Protein AF-Q4DVV5-F1 (afdb_monomer_lite)

Secondary structure (DSSP, 8-state):
--TT---TT---TTTGGGS----------------------SHHHHHHHHHHHHHHHHHHHHHHHHHHHHHHHHHHHHHHHHHHHHHHHHHHHHHHHHHHHHHHHHHHHHHHHHHHHHHHHHHHHHHHHHHHHHHHHHHHHHHHHHHHHHHHHS------------------S----S--------------------------------SSTTTTHHHHHHHHGGG--------------------------THHHHHHHHHHHHHHHHHHHHHHHHHHHHHHHHHHHHHSSPP-SHHHHHHHHHHHHHHHHHHHHHHHHHHHHHHHHHHT-

Foldseek 3Di:
DPPPPPDPPPDDVVVVPPPDPDPDDPDPPDDDDDDDDDPPPPVVVVVVVVVVVVVVVVVVVVVVVVVVVVVVVVVVVVVVVVVVVVVVVVVVVVVVVVVVVVVVVVVVVVVVVVVVVVVVVVVVVVVVVVVVVVVVVVVVVVVVVVVVVVVVPPDPPDDDDDDDDDDDDPPDDDDDDDDDDDDDDDDDDDDDDDDDDDDDDDDDDDPDDPDDPPPPVVVVVVVVVPPPDDDDDDDDDDDDDDDDDDDDDDDDDPVPVVVVVLVVVLVVLVVQLVVLVVQLVVLVVVLVVLVVDPDDDPVSVVVNVVSVVVNVVSVVSNVVSVVVNVVSVVVVD

Radius of gyration: 47.22 Å; chains: 1; bounding box: 126×66×144 Å

Structure (mmCIF, N/CA/C/O backbone):
data_AF-Q4DVV5-F1
#
_entry.id   AF-Q4DVV5-F1
#
loop_
_atom_site.group_PDB
_atom_site.id
_atom_site.type_symbol
_atom_site.label_atom_id
_atom_site.label_alt_id
_atom_site.label_comp_id
_atom_site.label_asym_id
_atom_site.label_entity_id
_atom_site.label_seq_id
_atom_site.pdbx_PDB_ins_code
_atom_site.Cartn_x
_atom_site.Cartn_y
_atom_site.Cartn_z
_atom_site.occupancy
_atom_site.B_iso_or_equiv
_atom_site.auth_seq_id
_atom_site.auth_comp_id
_atom_site.auth_asym_id
_atom_site.auth_atom_id
_atom_site.pdbx_PDB_model_num
ATOM 1 N N . MET A 1 1 ? -9.151 23.708 3.606 1.00 52.59 1 MET A N 1
ATOM 2 C CA . MET A 1 1 ? -9.244 22.261 3.928 1.00 52.59 1 MET A CA 1
ATOM 3 C C . MET A 1 1 ? -9.881 22.021 5.309 1.00 52.59 1 MET A C 1
ATOM 5 O O . MET A 1 1 ? -9.709 20.950 5.869 1.00 52.59 1 MET A O 1
ATOM 9 N N . GLU A 1 2 ? -10.677 22.965 5.835 1.00 57.44 2 GLU A N 1
ATOM 10 C CA . GLU A 1 2 ? -11.227 22.924 7.209 1.00 57.44 2 GLU A CA 1
ATOM 11 C C . GLU A 1 2 ? -12.762 22.819 7.279 1.00 57.44 2 GLU A C 1
ATOM 13 O O . GLU A 1 2 ? -13.329 22.773 8.363 1.00 57.44 2 GLU A O 1
ATOM 18 N N . GLU A 1 3 ? -13.462 22.708 6.148 1.00 59.41 3 GLU A N 1
ATOM 19 C CA . GLU A 1 3 ? -14.937 22.738 6.113 1.00 59.41 3 GLU A CA 1
ATOM 20 C C . GLU A 1 3 ? -15.614 21.368 6.336 1.00 59.41 3 GLU A C 1
ATOM 22 O O . GLU A 1 3 ? -16.834 21.260 6.273 1.00 59.41 3 GLU A O 1
ATOM 27 N N . PHE A 1 4 ? -14.855 20.303 6.620 1.00 58.41 4 PHE A N 1
ATOM 28 C CA . PHE A 1 4 ? -15.391 18.932 6.708 1.00 58.41 4 PHE A CA 1
ATOM 29 C C . PHE A 1 4 ? -15.759 18.447 8.121 1.00 58.41 4 PHE A C 1
ATOM 31 O O . PHE A 1 4 ? -16.284 17.344 8.263 1.00 58.41 4 PHE A O 1
ATOM 38 N N . TYR A 1 5 ? -15.555 19.253 9.167 1.00 62.16 5 TYR A N 1
ATOM 39 C CA . TYR A 1 5 ? -15.978 18.912 10.531 1.00 62.16 5 TYR A CA 1
ATOM 40 C C . TYR A 1 5 ? -17.296 19.604 10.894 1.00 62.16 5 TYR A C 1
ATOM 42 O O . TYR A 1 5 ? -17.350 20.502 11.733 1.00 62.16 5 TYR A O 1
ATOM 50 N N . ASN A 1 6 ? -18.386 19.151 10.269 1.00 64.06 6 ASN A N 1
ATOM 51 C CA . ASN A 1 6 ? -19.730 19.439 10.759 1.00 64.06 6 ASN A CA 1
ATOM 52 C C . ASN A 1 6 ? -19.954 18.669 12.066 1.00 64.06 6 ASN A C 1
ATOM 54 O O . ASN A 1 6 ? -20.156 17.457 12.083 1.00 64.06 6 ASN A O 1
ATOM 58 N N . ASN A 1 7 ? -19.845 19.413 13.163 1.00 63.16 7 ASN A N 1
ATOM 59 C CA . ASN A 1 7 ? -20.080 18.978 14.529 1.00 63.16 7 ASN A CA 1
ATOM 60 C C . ASN A 1 7 ? -21.515 18.419 14.675 1.00 63.16 7 ASN A C 1
ATOM 62 O O . ASN A 1 7 ? -22.463 19.189 14.499 1.00 63.16 7 ASN A O 1
ATOM 66 N N . PRO A 1 8 ? -21.705 17.131 15.023 1.00 61.59 8 PRO A N 1
ATOM 67 C CA . PRO A 1 8 ? -23.034 16.539 15.200 1.00 61.59 8 PRO A CA 1
ATOM 68 C C . PRO A 1 8 ? -23.769 17.063 16.447 1.00 61.59 8 PRO A C 1
ATOM 70 O O . PRO A 1 8 ? -24.921 16.713 16.664 1.00 61.59 8 PRO A O 1
ATOM 73 N N . PHE A 1 9 ? -23.128 17.919 17.251 1.00 60.53 9 PHE A N 1
ATOM 74 C CA . PHE A 1 9 ? -23.687 18.527 18.461 1.00 60.53 9 PHE A CA 1
ATOM 75 C C . PHE A 1 9 ? -24.112 19.990 18.277 1.00 60.53 9 PHE A C 1
ATOM 77 O O . PHE A 1 9 ? -24.126 20.753 19.243 1.00 60.53 9 PHE A O 1
ATOM 84 N N . ARG A 1 10 ? -24.434 20.438 17.054 1.00 60.03 10 ARG A N 1
ATOM 85 C CA . ARG A 1 10 ? -25.152 21.713 16.921 1.00 60.03 10 ARG A CA 1
ATOM 86 C C . ARG A 1 10 ? -26.537 21.534 17.543 1.00 60.03 10 ARG A C 1
ATOM 88 O O . ARG A 1 10 ? -27.384 20.898 16.933 1.00 60.03 10 ARG A O 1
ATOM 95 N N . HIS A 1 11 ? -26.700 22.072 18.756 1.00 58.09 11 HIS A N 1
ATOM 96 C CA . HIS A 1 11 ? -27.964 22.226 19.473 1.00 58.09 11 HIS A CA 1
ATOM 97 C C . HIS A 1 11 ? -29.050 22.701 18.510 1.00 58.09 11 HIS A C 1
ATOM 99 O O . HIS A 1 11 ? -29.080 23.872 18.130 1.00 58.09 11 HIS A O 1
ATOM 105 N N . ASP A 1 12 ? -29.901 21.771 18.093 1.00 59.94 12 ASP A N 1
ATOM 106 C CA . ASP A 1 12 ? -31.156 22.083 17.443 1.00 59.94 12 ASP A CA 1
ATOM 107 C C . ASP A 1 12 ? -32.197 22.248 18.559 1.00 59.94 12 ASP A C 1
ATOM 109 O O . ASP A 1 12 ? -32.585 21.249 19.175 1.00 59.94 12 ASP A O 1
ATOM 113 N N . PRO A 1 13 ? -32.632 23.484 18.871 1.00 66.12 13 PRO A N 1
ATOM 114 C CA . PRO A 1 13 ? -33.628 23.717 19.912 1.00 66.12 13 PRO A CA 1
ATOM 115 C C . PRO A 1 13 ? -34.974 23.042 19.604 1.00 66.12 13 PRO A C 1
ATOM 117 O O . PRO A 1 13 ? -35.803 22.940 20.498 1.00 66.12 13 PRO A O 1
ATOM 120 N N . ALA A 1 14 ? -35.196 22.541 18.381 1.00 62.19 14 ALA A N 1
ATOM 121 C CA . ALA A 1 14 ? -36.396 21.786 18.030 1.00 62.19 14 ALA A CA 1
ATOM 122 C C . ALA A 1 14 ? -36.362 20.306 18.465 1.00 62.19 14 ALA A C 1
ATOM 124 O O . ALA A 1 14 ? -37.403 19.650 18.449 1.00 62.19 14 ALA A O 1
ATOM 125 N N . VAL A 1 15 ? -35.199 19.762 18.847 1.00 60.03 15 VAL A N 1
ATOM 126 C CA . VAL A 1 15 ? -35.050 18.341 19.231 1.00 60.03 15 VAL A CA 1
ATOM 127 C C . VAL A 1 15 ? -34.975 18.158 20.755 1.00 60.03 15 VAL A C 1
ATOM 129 O O . VAL A 1 15 ? -35.342 17.097 21.261 1.00 60.03 15 VAL A O 1
ATOM 132 N N . ASP A 1 16 ? -34.600 19.203 21.501 1.00 56.75 16 ASP A N 1
ATOM 133 C CA . ASP A 1 16 ? -34.534 19.179 22.973 1.00 56.75 16 ASP A CA 1
ATOM 134 C C . ASP A 1 16 ? -35.923 19.195 23.663 1.00 56.75 16 ASP A C 1
ATOM 136 O O . ASP A 1 16 ? -36.026 18.858 24.843 1.00 56.75 16 ASP A O 1
ATOM 140 N N . ASP A 1 17 ? -37.012 19.467 22.933 1.00 58.50 17 ASP A N 1
ATOM 141 C CA . ASP A 1 17 ? -38.385 19.498 23.475 1.00 58.50 17 ASP A CA 1
ATOM 142 C C . ASP A 1 17 ? -39.106 18.129 23.496 1.00 58.50 17 ASP A C 1
ATOM 144 O O . ASP A 1 17 ? -40.246 18.024 23.953 1.00 58.50 17 ASP A O 1
ATOM 148 N N . VAL A 1 18 ? -38.469 17.040 23.045 1.00 58.09 18 VAL A N 1
ATOM 149 C CA . VAL A 1 18 ? -39.152 15.736 22.862 1.00 58.09 18 VAL A CA 1
ATOM 150 C C . VAL A 1 18 ? -39.041 14.792 24.078 1.00 58.09 18 VAL A C 1
ATOM 152 O O . VAL A 1 18 ? -39.714 13.763 24.121 1.00 58.09 18 VAL A O 1
ATOM 155 N N . CYS A 1 19 ? -38.271 15.130 25.122 1.00 54.84 19 CYS A N 1
ATOM 156 C CA . CYS A 1 19 ? -37.918 14.162 26.181 1.00 54.84 19 CYS A CA 1
ATOM 157 C C . CYS A 1 19 ? -38.391 14.465 27.618 1.00 54.84 19 CYS A C 1
ATOM 159 O O . CYS A 1 19 ? -38.038 13.711 28.524 1.00 54.84 19 CYS A O 1
ATOM 161 N N . TYR A 1 20 ? -39.233 15.477 27.859 1.00 55.69 20 TYR A N 1
ATOM 162 C CA . TYR A 1 20 ? -39.776 15.740 29.205 1.00 55.69 20 TYR A CA 1
ATOM 163 C C . TYR A 1 20 ? -41.291 15.968 29.200 1.00 55.69 20 TYR A C 1
ATOM 165 O O . TYR A 1 20 ? -41.791 17.063 29.456 1.00 55.69 20 TYR A O 1
ATOM 173 N N . ALA A 1 21 ? -42.052 14.893 28.980 1.00 52.44 21 ALA A N 1
ATOM 174 C CA . ALA A 1 21 ? -43.452 14.865 29.384 1.00 52.44 21 ALA A CA 1
ATOM 175 C C . ALA A 1 21 ? -43.516 14.961 30.918 1.00 52.44 21 ALA A C 1
ATOM 177 O O . ALA A 1 21 ? -43.250 13.998 31.638 1.00 52.44 21 ALA A O 1
ATOM 178 N N . SER A 1 22 ? -43.827 16.158 31.410 1.00 54.12 22 SER A N 1
ATOM 179 C CA . SER A 1 22 ? -44.071 16.424 32.824 1.00 54.12 22 SER A CA 1
ATOM 180 C C . SER A 1 22 ? -45.182 15.507 33.331 1.00 54.12 22 SER A C 1
ATOM 182 O O . SER A 1 22 ? -46.339 15.635 32.931 1.00 54.12 22 SER A O 1
ATOM 184 N N . VAL A 1 23 ? -44.832 14.578 34.220 1.00 53.72 23 VAL A N 1
ATOM 185 C CA . VAL A 1 23 ? -45.789 13.742 34.947 1.00 53.72 23 VAL A CA 1
ATOM 186 C C . VAL A 1 23 ? -46.569 14.656 35.896 1.00 53.72 23 VAL A C 1
ATOM 188 O O . VAL A 1 23 ? -46.142 14.927 37.017 1.00 53.72 23 VAL A O 1
ATOM 191 N N . GLN A 1 24 ? -47.701 15.186 35.430 1.00 52.66 24 GLN A N 1
ATOM 192 C CA . GLN A 1 24 ? -48.674 15.857 36.287 1.00 52.66 24 GLN A CA 1
ATOM 193 C C . GLN A 1 24 ? -49.327 14.802 37.182 1.00 52.66 24 GLN A C 1
ATOM 195 O O . GLN A 1 24 ? -50.206 14.052 36.760 1.00 52.66 24 GLN A O 1
ATOM 200 N N . PHE A 1 25 ? -48.883 14.734 38.435 1.00 53.88 25 PHE A N 1
ATOM 201 C CA . PHE A 1 25 ? -49.639 14.055 39.477 1.00 53.88 25 PHE A CA 1
ATOM 202 C C . PHE A 1 25 ? -50.949 14.819 39.717 1.00 53.88 25 PHE A C 1
ATOM 204 O O . PHE A 1 25 ? -50.925 16.053 39.760 1.00 53.88 25 PHE A O 1
ATOM 211 N N . PRO A 1 26 ? -52.090 14.131 39.900 1.00 58.19 26 PRO A N 1
ATOM 212 C CA . PRO A 1 26 ? -53.324 14.794 40.283 1.00 58.19 26 PRO A CA 1
ATOM 213 C C . PRO A 1 26 ? -53.141 15.414 41.674 1.00 58.19 26 PRO A C 1
ATOM 215 O O . PRO A 1 26 ? -53.173 14.728 42.695 1.00 58.19 26 PRO A O 1
ATOM 218 N N . SER A 1 27 ? -52.926 16.730 41.701 1.00 47.00 27 SER A N 1
ATOM 219 C CA . SER A 1 27 ? -53.054 17.554 42.898 1.00 47.00 27 SER A CA 1
ATOM 220 C C . SER A 1 27 ? -54.514 17.494 43.337 1.00 47.00 27 SER A C 1
ATOM 222 O O . SER A 1 27 ? -55.388 18.064 42.684 1.00 47.00 27 SER A O 1
ATOM 224 N N . MET A 1 28 ? -54.800 16.753 44.411 1.00 51.91 28 MET A N 1
ATOM 225 C CA . MET A 1 28 ? -56.093 16.834 45.084 1.00 51.91 28 MET A CA 1
ATOM 226 C C . MET A 1 28 ? -56.168 18.179 45.806 1.00 51.91 28 MET A C 1
ATOM 228 O O . MET A 1 28 ? -55.812 18.307 46.976 1.00 51.91 28 MET A O 1
ATOM 232 N N . THR A 1 29 ? -56.627 19.201 45.092 1.00 49.44 29 THR A N 1
ATOM 233 C CA . THR A 1 29 ? -57.105 20.448 45.678 1.00 49.44 29 THR A CA 1
ATOM 234 C C . THR A 1 29 ? -58.369 20.152 46.482 1.00 49.44 29 THR A C 1
ATOM 236 O O . THR A 1 29 ? -59.446 19.904 45.946 1.00 49.44 29 THR A O 1
ATOM 239 N N . ALA A 1 30 ? -58.206 20.143 47.803 1.00 44.69 30 ALA A N 1
ATOM 240 C CA . ALA A 1 30 ? -59.281 20.037 48.772 1.00 44.69 30 ALA A CA 1
ATOM 241 C C . ALA A 1 30 ? -60.190 21.276 48.698 1.00 44.69 30 ALA A C 1
ATOM 243 O O . ALA A 1 30 ? -59.786 22.373 49.080 1.00 44.69 30 ALA A O 1
ATOM 244 N N . SER A 1 31 ? -61.432 21.099 48.244 1.00 50.31 31 SER A N 1
ATOM 245 C CA . SER A 1 31 ? -62.512 22.062 48.467 1.00 50.31 31 SER A CA 1
ATOM 246 C C . SER A 1 31 ? -63.359 21.600 49.656 1.00 50.31 31 SER A C 1
ATOM 248 O O . SER A 1 31 ? -64.188 20.698 49.537 1.00 50.31 31 SER A O 1
ATOM 250 N N . ASN A 1 32 ? -63.130 22.226 50.810 1.00 44.44 32 ASN A N 1
ATOM 251 C CA . ASN A 1 32 ? -63.954 22.109 52.011 1.00 44.44 32 ASN A CA 1
ATOM 252 C C . ASN A 1 32 ? -65.297 22.818 51.800 1.00 44.44 32 ASN A C 1
ATOM 254 O O . ASN A 1 32 ? -65.303 24.036 51.657 1.00 44.44 32 ASN A O 1
ATOM 258 N N . THR A 1 33 ? -66.421 22.102 51.871 1.00 51.75 33 THR A N 1
ATOM 259 C CA . THR A 1 33 ? -67.720 22.680 52.265 1.00 51.75 33 THR A CA 1
ATOM 260 C C . THR A 1 33 ? -68.615 21.617 52.913 1.00 51.75 33 THR A C 1
ATOM 262 O O . THR A 1 33 ? -68.898 20.595 52.303 1.00 51.75 33 THR A O 1
ATOM 265 N N . GLY A 1 34 ? -69.044 21.905 54.149 1.00 47.41 34 GLY A N 1
ATOM 266 C CA . GLY A 1 34 ? -70.290 21.458 54.793 1.00 47.41 34 GLY A CA 1
ATOM 267 C C . GLY A 1 34 ? -70.357 20.017 55.321 1.00 47.41 34 GLY A C 1
ATOM 268 O O . GLY A 1 34 ? -70.310 19.070 54.550 1.00 47.41 34 GLY A O 1
ATOM 269 N N . THR A 1 35 ? -70.346 19.790 56.645 1.00 52.03 35 THR A N 1
ATOM 270 C CA . THR A 1 35 ? -71.553 19.663 57.517 1.00 52.03 35 THR A CA 1
ATOM 271 C C . THR A 1 35 ? -72.570 18.669 56.948 1.00 52.03 35 THR A C 1
ATOM 273 O O . THR A 1 35 ? -73.088 18.903 55.870 1.00 52.03 35 THR A O 1
ATOM 276 N N . GLU A 1 36 ? -72.965 17.555 57.555 1.00 51.56 36 GLU A N 1
ATOM 277 C CA . GLU A 1 36 ? -72.982 17.044 58.926 1.00 51.56 36 GLU A CA 1
ATOM 278 C C . GLU A 1 36 ? -73.379 15.552 58.816 1.00 51.56 36 GLU A C 1
ATOM 280 O O . GLU A 1 36 ? -73.934 15.133 57.806 1.00 51.56 36 GLU A O 1
ATOM 285 N N . SER A 1 37 ? -73.174 14.765 59.878 1.00 49.47 37 SER A N 1
ATOM 286 C CA . SER A 1 37 ? -73.931 13.525 60.138 1.00 49.47 37 SER A CA 1
ATOM 287 C C . SER A 1 37 ? -73.802 12.356 59.137 1.00 49.47 37 SER A C 1
ATOM 289 O O . SER A 1 37 ? -74.603 12.209 58.224 1.00 49.47 37 SER A O 1
ATOM 291 N N . CYS A 1 38 ? -72.907 11.403 59.421 1.00 50.91 38 CYS A N 1
ATOM 292 C CA . CYS A 1 38 ? -73.336 10.016 59.669 1.00 50.91 38 CYS A CA 1
ATOM 293 C C . CYS A 1 38 ? -72.162 9.166 60.165 1.00 50.91 38 CYS A C 1
ATOM 295 O O . CYS A 1 38 ? -71.127 9.023 59.509 1.00 50.91 38 CYS A O 1
ATOM 297 N N . ARG A 1 39 ? -72.324 8.612 61.365 1.00 53.25 39 ARG A N 1
ATOM 298 C CA . ARG A 1 39 ? -71.418 7.632 61.959 1.00 53.25 39 ARG A CA 1
ATOM 299 C C . ARG A 1 39 ? -71.633 6.281 61.276 1.00 53.25 39 ARG A C 1
ATOM 301 O O . ARG A 1 39 ? -72.413 5.476 61.756 1.00 53.25 39 ARG A O 1
ATOM 308 N N . GLU A 1 40 ? -70.937 6.049 60.170 1.00 53.03 40 GLU A N 1
ATOM 309 C CA . GLU A 1 40 ? -70.829 4.726 59.537 1.00 53.03 40 GLU A CA 1
ATOM 310 C C . GLU A 1 40 ? -69.518 4.647 58.730 1.00 53.03 40 GLU A C 1
ATOM 312 O O . GLU A 1 40 ? -69.491 4.449 57.519 1.00 53.03 40 GLU A O 1
ATOM 317 N N . ARG A 1 41 ? -68.388 4.943 59.389 1.00 55.12 41 ARG A N 1
ATOM 318 C CA . ARG A 1 41 ? -67.095 5.201 58.720 1.00 55.12 41 ARG A CA 1
ATOM 319 C C . ARG A 1 41 ? -66.138 3.996 58.697 1.00 55.12 41 ARG A C 1
ATOM 321 O O . ARG A 1 41 ? -65.073 4.073 58.085 1.00 55.12 41 ARG A O 1
ATOM 328 N N . ASP A 1 42 ? -66.544 2.855 59.249 1.00 56.12 42 ASP A N 1
ATOM 329 C CA . ASP A 1 42 ? -65.631 1.715 59.420 1.00 56.12 42 ASP A CA 1
ATOM 330 C C . ASP A 1 42 ? -65.819 0.600 58.375 1.00 56.12 42 ASP A C 1
ATOM 332 O O . ASP A 1 42 ? -64.869 -0.122 58.079 1.00 56.12 42 ASP A O 1
ATOM 336 N N . PHE A 1 43 ? -66.969 0.526 57.690 1.00 53.97 43 PHE A N 1
ATOM 337 C CA . PHE A 1 43 ? -67.176 -0.446 56.600 1.00 53.97 43 PHE A CA 1
ATOM 338 C C . PHE A 1 43 ? -66.644 0.025 55.233 1.00 53.97 43 PHE A C 1
ATOM 340 O O . PHE A 1 43 ? -66.164 -0.787 54.441 1.00 53.97 43 PHE A O 1
ATOM 347 N N . PHE A 1 44 ? -66.622 1.335 54.964 1.00 54.25 44 PHE A N 1
ATOM 348 C CA . PHE A 1 44 ? -66.029 1.881 53.731 1.00 54.25 44 PHE A CA 1
ATOM 349 C C . PHE A 1 44 ? -64.494 1.880 53.742 1.00 54.25 44 PHE A C 1
ATOM 351 O O . PHE A 1 44 ? -63.869 1.868 52.681 1.00 54.25 44 PHE A O 1
ATOM 358 N N . SER A 1 45 ? -63.883 1.837 54.927 1.00 55.88 45 SER A N 1
ATOM 359 C CA . SER A 1 45 ? -62.425 1.844 55.092 1.00 55.88 45 SER A CA 1
ATOM 360 C C . SER A 1 45 ? -61.773 0.518 54.672 1.00 55.88 45 SER A C 1
ATOM 362 O O . SER A 1 45 ? -60.667 0.514 54.136 1.00 55.88 45 SER A O 1
ATOM 364 N N . ILE A 1 46 ? -62.476 -0.612 54.823 1.00 60.00 46 ILE A N 1
ATOM 365 C CA . ILE A 1 46 ? -61.987 -1.924 54.359 1.00 60.00 46 ILE A CA 1
ATOM 366 C C . ILE A 1 46 ? -62.095 -2.027 52.826 1.00 60.00 46 ILE A C 1
ATOM 368 O O . ILE A 1 46 ? -61.186 -2.531 52.166 1.00 60.00 46 ILE A O 1
ATOM 372 N N . SER A 1 47 ? -63.169 -1.481 52.242 1.00 73.50 47 SER A N 1
ATOM 373 C CA . SER A 1 47 ? -63.366 -1.452 50.785 1.00 73.50 47 SER A CA 1
ATOM 374 C C . SER A 1 47 ? -62.359 -0.532 50.077 1.00 73.50 47 SER A C 1
ATOM 376 O O . SER A 1 47 ? -61.821 -0.880 49.022 1.00 73.50 47 SER A O 1
ATOM 378 N N . SER A 1 48 ? -62.022 0.616 50.677 1.00 82.31 48 SER A N 1
ATOM 379 C CA . SER A 1 48 ? -61.015 1.526 50.119 1.00 82.31 48 SER A CA 1
ATOM 380 C C . SER A 1 48 ? -59.606 0.927 50.158 1.00 82.31 48 SER A C 1
ATOM 382 O O . SER A 1 48 ? -58.899 1.001 49.151 1.00 82.31 48 SER A O 1
ATOM 384 N N . ALA A 1 49 ? -59.220 0.263 51.254 1.00 86.69 49 ALA A N 1
ATOM 385 C CA . ALA A 1 49 ? -57.933 -0.425 51.364 1.00 86.69 49 ALA A CA 1
ATOM 386 C C . ALA A 1 49 ? -57.766 -1.510 50.284 1.00 86.69 49 ALA A C 1
ATOM 388 O O . ALA A 1 49 ? -56.740 -1.544 49.601 1.00 86.69 49 ALA A O 1
ATOM 389 N N . LEU A 1 50 ? -58.797 -2.334 50.054 1.00 89.31 50 LEU A N 1
ATOM 390 C CA . LEU A 1 50 ? -58.784 -3.356 49.002 1.00 89.31 50 LEU A CA 1
ATOM 391 C C . LEU A 1 50 ? -58.691 -2.739 47.593 1.00 89.31 50 LEU A C 1
ATOM 393 O O . LEU A 1 50 ? -57.969 -3.252 46.732 1.00 89.31 50 LEU A O 1
ATOM 397 N N . ARG A 1 51 ? -59.369 -1.605 47.352 1.00 88.88 51 ARG A N 1
ATOM 398 C CA . ARG A 1 51 ? -59.273 -0.872 46.079 1.00 88.88 51 ARG A CA 1
ATOM 399 C C . ARG A 1 51 ? -57.855 -0.359 45.833 1.00 88.88 51 ARG A C 1
ATOM 401 O O . ARG A 1 51 ? -57.326 -0.559 44.742 1.00 88.88 51 ARG A O 1
ATOM 408 N N . PHE A 1 52 ? -57.230 0.265 46.833 1.00 92.25 52 PHE A N 1
ATOM 409 C CA . PHE A 1 52 ? -55.853 0.757 46.720 1.00 92.25 52 PHE A CA 1
ATOM 410 C C . PHE A 1 52 ? -54.845 -0.381 46.536 1.00 92.25 52 PHE A C 1
ATOM 412 O O . PHE A 1 52 ? -53.941 -0.260 45.714 1.00 92.25 52 PHE A O 1
ATOM 419 N N . GLN A 1 53 ? -55.027 -1.513 47.223 1.00 94.12 53 GLN A N 1
ATOM 420 C CA . GLN A 1 53 ? -54.204 -2.707 47.021 1.00 94.12 53 GLN A CA 1
ATOM 421 C C . GLN A 1 53 ? -54.325 -3.243 45.587 1.00 94.12 53 GLN A C 1
ATOM 423 O O . GLN A 1 53 ? -53.316 -3.573 44.962 1.00 94.12 53 GLN A O 1
ATOM 428 N N . THR A 1 54 ? -55.545 -3.286 45.042 1.00 94.00 54 THR A N 1
ATOM 429 C CA . THR A 1 54 ? -55.794 -3.716 43.658 1.00 94.00 54 THR A CA 1
ATOM 430 C C . THR A 1 54 ? -55.119 -2.769 42.664 1.00 94.00 54 THR A C 1
ATOM 432 O O . THR A 1 54 ? -54.357 -3.232 41.817 1.00 94.00 54 THR A O 1
ATOM 435 N N . GLN A 1 55 ? -55.300 -1.453 42.826 1.00 95.44 55 GLN A N 1
ATOM 436 C CA . GLN A 1 55 ? -54.660 -0.428 41.988 1.00 95.44 55 GLN A CA 1
ATOM 437 C C . GLN A 1 55 ? -53.128 -0.493 42.050 1.00 95.44 55 GLN A C 1
ATOM 439 O O . GLN A 1 55 ? -52.469 -0.412 41.017 1.00 95.44 55 GLN A O 1
ATOM 444 N N . LEU A 1 56 ? -52.547 -0.700 43.236 1.00 97.00 56 LEU A N 1
ATOM 445 C CA . LEU A 1 56 ? -51.103 -0.878 43.389 1.00 97.00 56 LEU A CA 1
ATOM 446 C C . LEU A 1 56 ? -50.620 -2.150 42.681 1.00 97.00 56 LEU A C 1
ATOM 448 O O . LEU A 1 56 ? -49.614 -2.113 41.979 1.00 97.00 56 LEU A O 1
ATOM 452 N N . SER A 1 57 ? -51.342 -3.266 42.821 1.00 97.06 57 SER A N 1
ATOM 453 C CA . SER A 1 57 ? -50.987 -4.525 42.152 1.00 97.06 57 SER A CA 1
ATOM 454 C C . SER A 1 57 ? -51.054 -4.415 40.624 1.00 97.06 57 SER A C 1
ATOM 456 O O . SER A 1 57 ? -50.197 -4.955 39.924 1.00 97.06 57 SER A O 1
ATOM 458 N N . GLU A 1 58 ? -52.035 -3.677 40.102 1.00 97.00 58 GLU A N 1
ATOM 459 C CA . GLU A 1 58 ? -52.178 -3.398 38.676 1.00 97.00 58 GLU A CA 1
ATOM 460 C C . GLU A 1 58 ? -51.067 -2.470 38.178 1.00 97.00 58 GLU A C 1
ATOM 462 O O . GLU A 1 58 ? -50.441 -2.773 37.165 1.00 97.00 58 GLU A O 1
ATOM 467 N N . ALA A 1 59 ? -50.739 -1.413 38.928 1.00 97.38 59 ALA A N 1
ATOM 468 C CA . ALA A 1 59 ? -49.625 -0.521 38.617 1.00 97.38 59 ALA A CA 1
ATOM 469 C C . ALA A 1 59 ? -48.275 -1.258 38.623 1.00 97.38 59 ALA A C 1
ATOM 471 O O . ALA A 1 59 ? -47.451 -1.041 37.735 1.00 97.38 59 ALA A O 1
ATOM 472 N N . LEU A 1 60 ? -48.052 -2.170 39.576 1.00 97.94 60 LEU A N 1
ATOM 473 C CA . LEU A 1 60 ? -46.855 -3.016 39.614 1.00 97.94 60 LEU A CA 1
ATOM 474 C C . LEU A 1 60 ? -46.795 -3.965 38.410 1.00 97.94 60 LEU A C 1
ATOM 476 O O . LEU A 1 60 ? -45.733 -4.111 37.805 1.00 97.94 60 LEU A O 1
ATOM 480 N N . ARG A 1 61 ? -47.929 -4.561 38.016 1.00 97.81 61 ARG A N 1
ATOM 481 C CA . ARG A 1 61 ? -48.017 -5.408 36.816 1.00 97.81 61 ARG A CA 1
ATOM 482 C C . ARG A 1 61 ? -47.727 -4.606 35.545 1.00 97.81 61 ARG A C 1
ATOM 484 O O . ARG A 1 61 ? -46.913 -5.046 34.741 1.00 97.81 61 ARG A O 1
ATOM 491 N N . ALA A 1 62 ? -48.320 -3.420 35.404 1.00 97.94 62 ALA A N 1
ATOM 492 C CA . ALA A 1 62 ? -48.091 -2.516 34.278 1.00 97.94 62 ALA A CA 1
ATOM 493 C C . ALA A 1 62 ? -46.629 -2.035 34.209 1.00 97.94 62 ALA A C 1
ATOM 495 O O . ALA A 1 62 ? -46.031 -1.991 33.133 1.00 97.94 62 ALA A O 1
ATOM 496 N N . ASN A 1 63 ? -46.013 -1.728 35.357 1.00 98.00 63 ASN A N 1
ATOM 497 C CA . ASN A 1 63 ? -44.599 -1.359 35.424 1.00 98.00 63 ASN A CA 1
ATOM 498 C C . ASN A 1 63 ? -43.702 -2.533 35.014 1.00 98.00 63 ASN A C 1
ATOM 500 O O . ASN A 1 63 ? -42.764 -2.344 34.245 1.00 98.00 63 ASN A O 1
ATOM 504 N N . SER A 1 64 ? -44.022 -3.751 35.463 1.00 98.12 64 SER A N 1
ATOM 505 C CA . SER A 1 64 ? -43.308 -4.961 35.053 1.00 98.12 64 SER A CA 1
ATOM 506 C C . SER A 1 64 ? -43.400 -5.187 33.544 1.00 98.12 64 SER A C 1
ATOM 508 O O . SER A 1 64 ? -42.376 -5.433 32.916 1.00 98.12 64 SER A O 1
ATOM 510 N N . THR A 1 65 ? -44.590 -5.062 32.944 1.00 98.19 65 THR A N 1
ATOM 511 C CA . THR A 1 65 ? -44.749 -5.206 31.488 1.00 98.19 65 THR A CA 1
ATOM 512 C C . THR A 1 65 ? -43.983 -4.127 30.729 1.00 98.19 65 THR A C 1
ATOM 514 O O . THR A 1 65 ? -43.312 -4.435 29.749 1.00 98.19 65 THR A O 1
ATOM 517 N N . LEU A 1 66 ? -44.014 -2.879 31.210 1.00 98.19 66 LEU A N 1
ATOM 518 C CA . LEU A 1 66 ? -43.292 -1.768 30.595 1.00 98.19 66 LEU A CA 1
ATOM 519 C C . LEU A 1 66 ? -41.771 -1.985 30.652 1.00 98.19 66 LEU A C 1
ATOM 521 O O . LEU A 1 66 ? -41.085 -1.798 29.646 1.00 98.19 66 LEU A O 1
ATOM 525 N N . ARG A 1 67 ? -41.242 -2.447 31.793 1.00 97.94 67 ARG A N 1
ATOM 526 C CA . ARG A 1 67 ? -39.824 -2.824 31.926 1.00 97.94 67 ARG A CA 1
ATOM 527 C C . ARG A 1 67 ? -39.439 -3.891 30.912 1.00 97.94 67 ARG A C 1
ATOM 529 O O . ARG A 1 67 ? -38.495 -3.673 30.164 1.00 97.94 67 ARG A O 1
ATOM 536 N N . SER A 1 68 ? -40.217 -4.969 30.806 1.00 98.06 68 SER A N 1
ATOM 537 C CA . SER A 1 68 ? -39.956 -6.024 29.822 1.00 98.06 68 SER A CA 1
ATOM 538 C C . SER A 1 68 ? -39.991 -5.509 28.376 1.00 98.06 68 SER A C 1
ATOM 540 O O . SER A 1 68 ? -39.165 -5.921 27.566 1.00 98.06 68 SER A O 1
ATOM 542 N N . THR A 1 69 ? -40.888 -4.571 28.036 1.00 98.38 69 THR A N 1
ATOM 543 C CA . THR A 1 69 ? -40.904 -3.966 26.688 1.00 98.38 69 THR A CA 1
ATOM 544 C C . THR A 1 69 ? -39.671 -3.107 26.405 1.00 98.38 69 THR A C 1
ATOM 546 O O . THR A 1 69 ? -39.108 -3.199 25.314 1.00 98.38 69 THR A O 1
ATOM 549 N N . TYR A 1 70 ? -39.206 -2.314 27.376 1.00 98.50 70 TYR A N 1
ATOM 550 C CA . TYR A 1 70 ? -37.983 -1.523 27.220 1.00 98.50 70 TYR A CA 1
ATOM 551 C C . TYR A 1 70 ? -36.735 -2.400 27.173 1.00 98.50 70 TYR A C 1
ATOM 553 O O . TYR A 1 70 ? -35.850 -2.137 26.366 1.00 98.50 70 TYR A O 1
ATOM 561 N N . GLU A 1 71 ? -36.671 -3.463 27.975 1.00 98.38 71 GLU A N 1
ATOM 562 C CA . GLU A 1 71 ? -35.586 -4.446 27.925 1.00 98.38 71 GLU A CA 1
ATOM 563 C C . GLU A 1 71 ? -35.496 -5.103 26.540 1.00 98.38 71 GLU A C 1
ATOM 565 O O . GLU A 1 71 ? -34.415 -5.141 25.953 1.00 98.38 71 GLU A O 1
ATOM 570 N N . ALA A 1 72 ? -36.627 -5.525 25.963 1.00 98.19 72 ALA A N 1
ATOM 571 C CA . ALA A 1 72 ? -36.670 -6.072 24.605 1.00 98.19 72 ALA A CA 1
ATOM 572 C C . ALA A 1 72 ? -36.253 -5.045 23.533 1.00 98.19 72 ALA A C 1
ATOM 574 O O . ALA A 1 72 ? -35.549 -5.386 22.577 1.00 98.19 72 ALA A O 1
ATOM 575 N N . HIS A 1 73 ? -36.651 -3.777 23.688 1.00 98.44 73 HIS A N 1
ATOM 576 C CA . HIS A 1 73 ? -36.245 -2.706 22.778 1.00 98.44 73 HIS A CA 1
ATOM 577 C C . HIS A 1 73 ? -34.739 -2.419 22.857 1.00 98.44 73 HIS A C 1
ATOM 579 O O . HIS A 1 73 ? -34.084 -2.333 21.819 1.00 98.44 73 HIS A O 1
ATOM 585 N N . ILE A 1 74 ? -34.177 -2.340 24.068 1.00 98.06 74 ILE A N 1
ATOM 586 C CA . ILE A 1 74 ? -32.736 -2.163 24.299 1.00 98.06 74 ILE A CA 1
ATOM 587 C C . ILE A 1 74 ? -31.954 -3.315 23.663 1.00 98.06 74 ILE A C 1
ATOM 589 O O . ILE A 1 74 ? -30.947 -3.076 23.000 1.00 98.06 74 ILE A O 1
ATOM 593 N N . GLU A 1 75 ? -32.418 -4.555 23.818 1.00 98.19 75 GLU A N 1
ATOM 594 C CA . GLU A 1 75 ? -31.754 -5.716 23.222 1.00 98.19 75 GLU A CA 1
ATOM 595 C C . GLU A 1 75 ? -31.818 -5.694 21.686 1.00 98.19 75 GLU A C 1
ATOM 597 O O . GLU A 1 75 ? -30.826 -5.961 21.011 1.00 98.19 75 GLU A O 1
ATOM 602 N N . THR A 1 76 ? -32.948 -5.268 21.115 1.00 98.12 76 THR A N 1
ATOM 603 C CA . THR A 1 76 ? -33.077 -5.057 19.662 1.00 98.12 76 THR A CA 1
ATOM 604 C C . THR A 1 76 ? -32.097 -3.992 19.160 1.00 98.12 76 THR A C 1
ATOM 606 O O . THR A 1 76 ? -31.429 -4.195 18.147 1.00 98.12 76 THR A O 1
ATOM 609 N N . GLN A 1 77 ? -31.957 -2.876 19.883 1.00 98.31 77 GLN A N 1
ATOM 610 C CA . GLN A 1 77 ? -31.004 -1.816 19.541 1.00 98.31 77 GLN A CA 1
ATOM 611 C C . GLN A 1 77 ? -29.548 -2.282 19.651 1.00 98.31 77 GLN A C 1
ATOM 613 O O . GLN A 1 77 ? -28.730 -1.914 18.811 1.00 98.31 77 GLN A O 1
ATOM 618 N N . ARG A 1 78 ? -29.211 -3.111 20.647 1.00 98.25 78 ARG A N 1
ATOM 619 C CA . ARG A 1 78 ? -27.872 -3.712 20.773 1.00 98.25 78 ARG A CA 1
ATOM 620 C C . ARG A 1 78 ? -27.535 -4.586 19.569 1.00 98.25 78 ARG A C 1
ATOM 622 O O . ARG A 1 78 ? -26.484 -4.389 18.966 1.00 98.25 78 ARG A O 1
ATOM 629 N N . ASN A 1 79 ? -28.457 -5.462 19.171 1.00 98.19 79 ASN A N 1
ATOM 630 C CA . ASN A 1 79 ? -28.290 -6.312 17.991 1.00 98.19 79 ASN A CA 1
ATOM 631 C C . ASN A 1 79 ? -28.109 -5.489 16.703 1.00 98.19 79 ASN A C 1
ATOM 633 O O . ASN A 1 79 ? -27.274 -5.824 15.864 1.00 98.19 79 ASN A O 1
ATOM 637 N N . GLU A 1 80 ? -28.849 -4.387 16.553 1.00 98.06 80 GLU A N 1
ATOM 638 C CA . GLU A 1 80 ? -28.707 -3.489 15.401 1.00 98.06 80 GLU A CA 1
ATOM 639 C C . GLU A 1 80 ? -27.362 -2.742 15.402 1.00 98.06 80 GLU A C 1
ATOM 641 O O . GLU A 1 80 ? -26.723 -2.624 14.357 1.00 98.06 80 GLU A O 1
ATOM 646 N N . ILE A 1 81 ? -26.881 -2.289 16.566 1.00 97.81 81 ILE A N 1
ATOM 647 C CA . ILE A 1 81 ? -25.549 -1.676 16.701 1.00 97.81 81 ILE A CA 1
ATOM 648 C C . ILE A 1 81 ? -24.452 -2.668 16.301 1.00 97.81 81 ILE A C 1
ATOM 650 O O . ILE A 1 81 ? -23.519 -2.290 15.589 1.00 97.81 81 ILE A O 1
ATOM 654 N N . ASP A 1 82 ? -24.563 -3.930 16.717 1.00 97.75 82 ASP A N 1
ATOM 655 C CA . ASP A 1 82 ? -23.598 -4.968 16.353 1.00 97.75 82 ASP A CA 1
ATOM 656 C C . ASP A 1 82 ? -23.634 -5.264 14.844 1.00 97.75 82 ASP A C 1
ATOM 658 O O . ASP A 1 82 ? -22.579 -5.314 14.204 1.00 97.75 82 ASP A O 1
ATOM 662 N N . ARG A 1 83 ? -24.830 -5.346 14.238 1.00 98.31 83 ARG A N 1
ATOM 663 C CA . ARG A 1 83 ? -25.005 -5.486 12.780 1.00 98.31 83 ARG A CA 1
ATOM 664 C C . ARG A 1 83 ? -24.352 -4.330 12.016 1.00 98.31 83 ARG A C 1
ATOM 666 O O . ARG A 1 83 ? -23.566 -4.566 11.097 1.00 98.31 83 ARG A O 1
ATOM 673 N N . LEU A 1 84 ? -24.636 -3.088 12.413 1.00 97.50 84 LEU A N 1
ATOM 674 C CA . LEU A 1 84 ? -24.053 -1.887 11.805 1.00 97.50 84 LEU A CA 1
ATOM 675 C C . LEU A 1 84 ? -22.535 -1.819 12.011 1.00 97.50 84 LEU A C 1
ATOM 677 O O . LEU A 1 84 ? -21.817 -1.337 11.136 1.00 97.50 84 LEU A O 1
ATOM 681 N N . SER A 1 85 ? -22.019 -2.323 13.135 1.00 97.12 85 SER A N 1
ATOM 682 C CA . SER A 1 85 ? -20.576 -2.408 13.368 1.00 97.12 85 SER A CA 1
ATOM 683 C C . SER A 1 85 ? -19.892 -3.369 12.395 1.00 97.12 85 SER A C 1
ATOM 685 O O . SER A 1 85 ? -18.781 -3.076 11.952 1.00 97.12 85 SER A O 1
ATOM 687 N N . VAL A 1 86 ? -20.522 -4.499 12.060 1.00 95.81 86 VAL A N 1
ATOM 688 C CA . VAL A 1 86 ? -20.000 -5.441 11.055 1.00 95.81 86 VAL A CA 1
ATOM 689 C C . VAL A 1 86 ? -20.006 -4.798 9.667 1.00 95.81 86 VAL A C 1
ATOM 691 O O . VAL A 1 86 ? -18.978 -4.799 8.993 1.00 95.81 86 VAL A O 1
ATOM 694 N N . GLU A 1 87 ? -21.116 -4.170 9.274 1.00 97.50 87 GLU A N 1
ATOM 695 C CA . GLU A 1 87 ? -21.244 -3.484 7.980 1.00 97.50 87 GLU A CA 1
ATOM 696 C C . GLU A 1 87 ? -20.221 -2.343 7.824 1.00 97.50 87 GLU A C 1
ATOM 698 O O . GLU A 1 87 ? -19.578 -2.206 6.781 1.00 97.50 87 GLU A O 1
ATOM 703 N N . ASN A 1 88 ? -19.998 -1.557 8.882 1.00 97.56 88 ASN A N 1
ATOM 704 C CA . ASN A 1 88 ? -18.988 -0.499 8.892 1.00 97.56 88 ASN A CA 1
ATOM 705 C C . ASN A 1 88 ? -17.568 -1.064 8.702 1.00 97.56 88 ASN A C 1
ATOM 707 O O . ASN A 1 88 ? -16.806 -0.558 7.878 1.00 97.56 88 ASN A O 1
ATOM 711 N 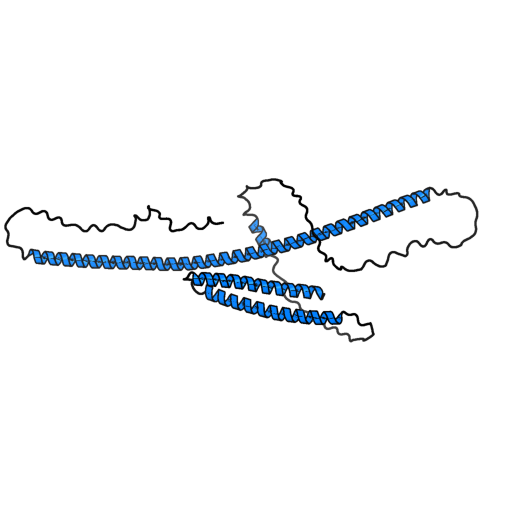N . ASN A 1 89 ? -17.234 -2.169 9.379 1.00 96.00 89 ASN A N 1
ATOM 712 C CA . ASN A 1 89 ? -15.948 -2.843 9.187 1.00 96.00 89 ASN A CA 1
ATOM 713 C C . ASN A 1 89 ? -15.773 -3.339 7.739 1.00 96.00 89 ASN A C 1
ATOM 715 O O . ASN A 1 89 ? -14.699 -3.176 7.157 1.00 96.00 89 ASN A O 1
ATOM 719 N N . GLU A 1 90 ? -16.817 -3.894 7.116 1.00 95.88 90 GLU A N 1
ATOM 720 C CA . GLU A 1 90 ? -16.770 -4.309 5.707 1.00 95.88 90 GLU A CA 1
ATOM 721 C C . GLU A 1 90 ? -16.556 -3.129 4.750 1.00 95.88 90 GLU A C 1
ATOM 723 O O . GLU A 1 90 ? -15.769 -3.225 3.801 1.00 95.88 90 GLU A O 1
ATOM 728 N N . LEU A 1 91 ? -17.243 -2.008 4.985 1.00 95.94 91 LEU A N 1
ATOM 729 C CA . LEU A 1 91 ? -17.069 -0.785 4.202 1.00 95.94 91 LEU A CA 1
ATOM 730 C C . LEU A 1 91 ? -15.659 -0.213 4.362 1.00 95.94 91 LEU A C 1
ATOM 732 O O . LEU A 1 91 ? -15.052 0.184 3.366 1.00 95.94 91 LEU A O 1
ATOM 736 N N . GLN A 1 92 ? -15.105 -0.236 5.574 1.00 95.38 92 GLN A N 1
ATOM 737 C CA . GLN A 1 92 ? -13.734 0.191 5.830 1.00 95.38 92 GLN A CA 1
ATOM 738 C C . GLN A 1 92 ? -12.723 -0.686 5.076 1.00 95.38 92 GLN A C 1
ATOM 740 O O . GLN A 1 92 ? -11.833 -0.158 4.412 1.00 95.38 92 GLN A O 1
ATOM 745 N N . MET A 1 93 ? -12.907 -2.010 5.074 1.00 92.94 93 MET A N 1
ATOM 746 C CA . MET A 1 93 ? -12.065 -2.929 4.297 1.00 92.94 93 MET A CA 1
ATOM 747 C C . MET A 1 93 ? -12.152 -2.666 2.786 1.00 92.94 93 MET A C 1
ATOM 749 O O . MET A 1 93 ? -11.132 -2.675 2.088 1.00 92.94 93 MET A O 1
ATOM 753 N N . LYS A 1 94 ? -13.357 -2.396 2.263 1.00 96.56 94 LYS A N 1
ATOM 754 C CA . LYS A 1 94 ? -13.557 -2.012 0.854 1.00 96.56 94 LYS A CA 1
ATOM 755 C C . LYS A 1 94 ? -12.851 -0.694 0.527 1.00 96.56 94 LYS A C 1
ATOM 757 O O . LYS A 1 94 ? -12.190 -0.618 -0.508 1.00 96.56 94 LYS A O 1
ATOM 762 N N . LEU A 1 95 ? -12.941 0.307 1.404 1.00 94.12 95 LEU A N 1
ATOM 763 C CA . LEU A 1 95 ? -12.254 1.590 1.247 1.00 94.12 95 LEU A CA 1
ATOM 764 C C . LEU A 1 95 ? -10.734 1.395 1.181 1.00 94.12 95 LEU A C 1
ATOM 766 O O . LEU A 1 95 ? -10.113 1.820 0.211 1.00 94.12 95 LEU A O 1
ATOM 770 N N . THR A 1 96 ? -10.143 0.676 2.140 1.00 94.06 96 THR A N 1
ATOM 771 C CA . THR A 1 96 ? -8.697 0.399 2.164 1.00 94.06 96 THR A CA 1
ATOM 772 C C . THR A 1 96 ? -8.231 -0.324 0.897 1.00 94.06 96 THR A C 1
ATOM 774 O O . THR A 1 96 ? -7.184 0.013 0.339 1.00 94.06 96 THR A O 1
ATOM 777 N N . ARG A 1 97 ? -9.024 -1.276 0.384 1.00 95.94 97 ARG A N 1
ATOM 778 C CA . ARG A 1 97 ? -8.738 -1.960 -0.887 1.00 95.94 97 ARG A CA 1
ATOM 779 C C . ARG A 1 97 ? -8.759 -1.001 -2.080 1.00 95.94 97 ARG A C 1
ATOM 781 O O . ARG A 1 97 ? -7.840 -1.047 -2.898 1.00 95.94 97 ARG A O 1
ATOM 788 N N . LEU A 1 98 ? -9.778 -0.149 -2.189 1.00 96.31 98 LEU A N 1
ATOM 789 C CA . LEU A 1 98 ? -9.887 0.834 -3.272 1.00 96.31 98 LEU A CA 1
ATOM 790 C C . LEU A 1 98 ? -8.755 1.866 -3.212 1.00 96.31 98 LEU A C 1
ATOM 792 O O . LEU A 1 98 ? -8.179 2.205 -4.243 1.00 96.31 98 LEU A O 1
ATOM 796 N N . GLU A 1 99 ? -8.370 2.318 -2.018 1.00 96.25 99 GLU A N 1
ATOM 797 C CA . GLU A 1 99 ? -7.219 3.206 -1.852 1.00 96.25 99 GLU A CA 1
ATOM 798 C C . GLU A 1 99 ? -5.904 2.541 -2.278 1.00 96.25 99 GLU A C 1
ATOM 800 O O . GLU A 1 99 ? -5.064 3.181 -2.911 1.00 96.25 99 GLU A O 1
ATOM 805 N N . ALA A 1 100 ? -5.704 1.259 -1.956 1.00 93.00 100 ALA A N 1
ATOM 806 C CA . ALA A 1 100 ? -4.532 0.510 -2.406 1.00 93.00 100 ALA A CA 1
ATOM 807 C C . ALA A 1 100 ? -4.493 0.378 -3.939 1.00 93.00 100 ALA A C 1
ATOM 809 O O . ALA A 1 100 ? -3.442 0.590 -4.547 1.00 93.00 100 ALA A O 1
ATOM 810 N N . GLN A 1 101 ? -5.639 0.105 -4.572 1.00 96.06 101 GLN A N 1
ATOM 811 C CA . GLN A 1 101 ? -5.764 0.076 -6.033 1.00 96.06 101 GLN A CA 1
ATOM 812 C C . GLN A 1 101 ? -5.465 1.445 -6.659 1.00 96.06 101 GLN A C 1
ATOM 814 O O . GLN A 1 101 ? -4.704 1.518 -7.622 1.00 96.06 101 GLN A O 1
ATOM 819 N N . LEU A 1 102 ? -5.981 2.535 -6.081 1.00 96.62 102 LEU A N 1
ATOM 820 C CA . LEU A 1 102 ? -5.703 3.896 -6.544 1.00 96.62 102 LEU A CA 1
ATOM 821 C C . LEU A 1 102 ? -4.206 4.232 -6.459 1.00 96.62 102 LEU A C 1
ATOM 823 O O . LEU A 1 102 ? -3.645 4.762 -7.414 1.00 96.62 102 LEU A O 1
ATOM 827 N N . ARG A 1 103 ? -3.540 3.884 -5.348 1.00 95.88 103 ARG A N 1
ATOM 828 C CA . ARG A 1 103 ? -2.084 4.067 -5.195 1.00 95.88 103 ARG A CA 1
ATOM 829 C C . ARG A 1 103 ? -1.297 3.265 -6.240 1.00 95.88 103 ARG A C 1
ATOM 831 O O . ARG A 1 103 ? -0.329 3.786 -6.786 1.00 95.88 103 ARG A O 1
ATOM 838 N N . SER A 1 104 ? -1.726 2.039 -6.551 1.00 93.19 104 SER A N 1
ATOM 839 C CA . SER A 1 104 ? -1.111 1.211 -7.601 1.00 93.19 104 SER A CA 1
ATOM 840 C C . SER A 1 104 ? -1.257 1.833 -8.993 1.00 93.19 104 SER A C 1
ATOM 842 O O . SER A 1 104 ? -0.277 1.900 -9.728 1.00 93.19 104 SER A O 1
ATOM 844 N N . LEU A 1 105 ? -2.453 2.319 -9.344 1.00 93.69 105 LEU A N 1
ATOM 845 C CA . LEU A 1 105 ? -2.710 2.971 -10.635 1.00 93.69 105 LEU A CA 1
ATOM 846 C C . LEU A 1 105 ? -1.932 4.284 -10.789 1.00 93.69 105 LEU A C 1
ATOM 848 O O . LEU A 1 105 ? -1.453 4.596 -11.876 1.00 93.69 105 LEU A O 1
ATOM 852 N N . LEU A 1 106 ? -1.776 5.051 -9.705 1.00 94.50 106 LEU A N 1
ATOM 853 C CA . LEU A 1 106 ? -0.944 6.256 -9.713 1.00 94.50 106 LEU A CA 1
ATOM 854 C C . LEU A 1 106 ? 0.531 5.922 -9.968 1.00 94.50 106 LEU A C 1
ATOM 856 O O . LEU A 1 106 ? 1.160 6.581 -10.790 1.00 94.50 106 LEU A O 1
ATOM 860 N N . LEU A 1 107 ? 1.059 4.869 -9.334 1.00 95.31 107 LEU A N 1
ATOM 861 C CA . LEU A 1 107 ? 2.427 4.414 -9.586 1.00 95.31 107 LEU A CA 1
ATOM 862 C C . LEU A 1 107 ? 2.617 3.962 -11.043 1.00 95.31 107 LEU A C 1
ATOM 864 O O . LEU A 1 107 ? 3.615 4.315 -11.666 1.00 95.31 107 LEU A O 1
ATOM 868 N N . GLU A 1 108 ? 1.660 3.214 -11.597 1.00 95.12 108 GLU A N 1
ATOM 869 C CA . GLU A 1 108 ? 1.683 2.794 -13.003 1.00 95.12 108 GLU A CA 1
ATOM 870 C C . GLU A 1 108 ? 1.683 4.002 -13.950 1.00 95.12 108 GLU A C 1
ATOM 872 O O . GLU A 1 108 ? 2.536 4.085 -14.833 1.00 95.12 108 GLU A O 1
ATOM 877 N N . LYS A 1 109 ? 0.815 4.995 -13.706 1.00 98.12 109 LYS A N 1
ATOM 878 C CA . LYS A 1 109 ? 0.793 6.262 -14.454 1.00 98.12 109 LYS A CA 1
ATOM 879 C C . LYS A 1 109 ? 2.145 6.979 -14.405 1.00 98.12 109 LYS A C 1
ATOM 881 O O . LYS A 1 109 ? 2.610 7.469 -15.438 1.00 98.12 109 LYS A O 1
ATOM 886 N N . ASP A 1 110 ? 2.776 7.060 -13.237 1.00 96.62 110 ASP A N 1
ATOM 887 C CA . ASP A 1 110 ? 4.069 7.732 -13.074 1.00 96.62 110 ASP A CA 1
ATOM 888 C C . ASP A 1 110 ? 5.187 6.976 -13.812 1.00 96.62 110 ASP A C 1
ATOM 890 O O . ASP A 1 110 ? 6.001 7.591 -14.509 1.00 96.62 110 ASP A O 1
ATOM 894 N N . CYS A 1 111 ? 5.184 5.639 -13.757 1.00 95.69 111 CYS A N 1
ATOM 895 C CA . CYS A 1 111 ? 6.082 4.795 -14.546 1.00 95.69 111 CYS A CA 1
ATOM 896 C C . CYS A 1 111 ? 5.893 5.000 -16.057 1.00 95.69 111 CYS A C 1
ATOM 898 O O . CYS A 1 111 ? 6.881 5.217 -16.763 1.00 95.69 111 CYS A O 1
ATOM 900 N N . SER A 1 112 ? 4.651 4.995 -16.550 1.00 95.12 112 SER A N 1
ATOM 901 C CA . SER A 1 112 ? 4.335 5.262 -17.959 1.00 95.12 112 SER A CA 1
ATOM 902 C C . SER A 1 112 ? 4.738 6.674 -18.381 1.00 95.12 112 SER A C 1
ATOM 904 O O . SER A 1 112 ? 5.280 6.857 -19.467 1.00 95.12 112 SER A O 1
ATOM 906 N N . THR A 1 113 ? 4.556 7.671 -17.510 1.00 97.31 113 THR A N 1
ATOM 907 C CA . THR A 1 113 ? 4.972 9.059 -17.768 1.00 97.31 113 THR A CA 1
ATOM 908 C C . THR A 1 113 ? 6.492 9.167 -17.903 1.00 97.31 113 THR A C 1
ATOM 910 O O . THR A 1 113 ? 6.984 9.836 -18.809 1.00 97.31 113 THR A O 1
ATOM 913 N N . MET A 1 114 ? 7.258 8.490 -17.040 1.00 96.06 114 MET A N 1
ATOM 914 C CA . MET A 1 114 ? 8.721 8.443 -17.158 1.00 96.06 114 MET A CA 1
ATOM 915 C C . MET A 1 114 ? 9.184 7.683 -18.405 1.00 96.06 114 MET A C 1
ATOM 917 O O . MET A 1 114 ? 10.143 8.105 -19.045 1.00 96.06 114 MET A O 1
ATOM 921 N N . ALA A 1 115 ? 8.525 6.576 -18.761 1.00 96.19 115 ALA A N 1
ATOM 922 C CA . ALA A 1 115 ? 8.828 5.836 -19.985 1.00 96.19 115 ALA A CA 1
ATOM 923 C C . ALA A 1 115 ? 8.570 6.690 -21.235 1.00 96.19 115 ALA A C 1
ATOM 925 O O . ALA A 1 115 ? 9.432 6.770 -22.105 1.00 96.19 115 ALA A O 1
ATOM 926 N N . TYR A 1 116 ? 7.437 7.397 -21.275 1.00 97.50 116 TYR A N 1
ATOM 927 C CA . TYR A 1 116 ? 7.109 8.336 -22.346 1.00 97.50 116 TYR A CA 1
ATOM 928 C C . TYR A 1 116 ? 8.153 9.452 -22.468 1.00 97.50 116 TYR A C 1
ATOM 930 O O . TYR A 1 116 ? 8.633 9.709 -23.566 1.00 97.50 116 TYR A O 1
ATOM 938 N N . LYS A 1 117 ? 8.574 10.067 -21.352 1.00 98.44 117 LYS A N 1
ATOM 939 C CA . LYS A 1 117 ? 9.637 11.090 -21.361 1.00 98.44 117 LYS A CA 1
ATOM 940 C C . LYS A 1 117 ? 10.948 10.572 -21.959 1.00 98.44 117 LYS A C 1
ATOM 942 O O . LYS A 1 117 ? 11.512 11.240 -22.817 1.00 98.44 117 LYS A O 1
ATOM 947 N N . ARG A 1 118 ? 11.390 9.371 -21.568 1.00 97.31 118 ARG A N 1
ATOM 948 C CA . ARG A 1 118 ? 12.601 8.747 -22.134 1.00 97.31 118 ARG A CA 1
ATOM 949 C C . ARG A 1 118 ? 12.475 8.486 -23.633 1.00 97.31 118 ARG A C 1
ATOM 951 O O . ARG A 1 118 ? 13.444 8.675 -24.359 1.00 97.31 118 ARG A O 1
ATOM 958 N N . GLU A 1 119 ? 11.303 8.057 -24.103 1.00 97.31 119 GLU A N 1
ATOM 959 C CA . GLU A 1 119 ? 11.088 7.839 -25.538 1.00 97.31 119 GLU A CA 1
ATOM 960 C C . GLU A 1 119 ? 11.061 9.166 -26.311 1.00 97.31 11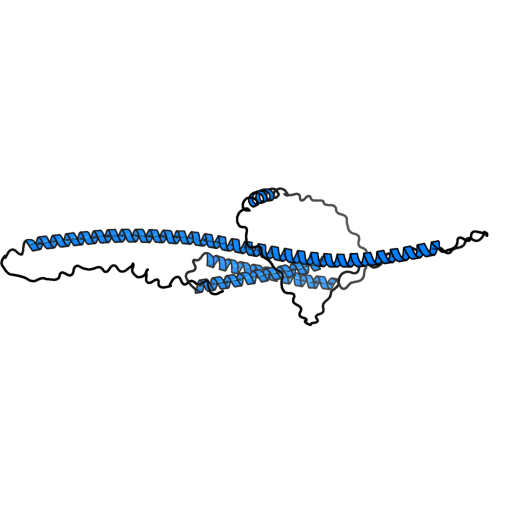9 GLU A C 1
ATOM 962 O O . GLU A 1 119 ? 11.625 9.238 -27.396 1.00 97.31 119 GLU A O 1
ATOM 967 N N . VAL A 1 120 ? 10.494 10.235 -25.738 1.00 98.12 120 VAL A N 1
ATOM 968 C CA . VAL A 1 120 ? 10.556 11.590 -26.317 1.00 98.12 120 VAL A CA 1
ATOM 969 C C . VAL A 1 120 ? 12.003 12.086 -26.416 1.00 98.12 120 VAL A C 1
ATOM 971 O O . VAL A 1 120 ? 12.402 12.566 -27.472 1.00 98.12 120 VAL A O 1
ATOM 974 N N . GLU A 1 121 ? 12.812 11.929 -25.364 1.00 98.19 121 GLU A N 1
ATOM 975 C CA . GLU A 1 121 ? 14.241 12.294 -25.373 1.00 98.19 121 GLU A CA 1
ATOM 976 C C . GLU A 1 121 ? 15.031 11.484 -26.412 1.00 98.19 121 GLU A C 1
ATOM 978 O O . GLU A 1 121 ? 15.832 12.031 -27.170 1.00 98.19 121 GLU A O 1
ATOM 983 N N . LYS A 1 122 ? 14.772 10.176 -26.499 1.00 98.50 122 LYS A N 1
ATOM 984 C CA . LYS A 1 122 ? 15.367 9.299 -27.513 1.00 98.50 122 LYS A CA 1
ATOM 985 C C . LYS A 1 122 ? 14.960 9.704 -28.932 1.00 98.50 122 LYS A C 1
ATOM 987 O O . LYS A 1 122 ? 15.813 9.693 -29.816 1.00 98.50 122 LYS A O 1
ATOM 992 N N . ASN A 1 123 ? 13.695 10.061 -29.153 1.00 97.88 123 ASN A N 1
ATOM 993 C CA . ASN A 1 123 ? 13.215 10.535 -30.450 1.00 97.88 123 ASN A CA 1
ATOM 994 C C . ASN A 1 123 ? 13.870 11.863 -30.834 1.00 97.88 123 ASN A C 1
ATOM 996 O O . ASN A 1 123 ? 14.332 11.977 -31.962 1.00 97.88 123 ASN A O 1
ATOM 1000 N N . ALA A 1 124 ? 14.030 12.801 -29.896 1.00 98.44 124 ALA A N 1
ATOM 1001 C CA . ALA A 1 124 ? 14.748 14.052 -30.144 1.00 98.44 124 ALA A CA 1
ATOM 1002 C C . ALA A 1 124 ? 16.211 13.811 -30.574 1.00 98.44 124 ALA A C 1
ATOM 1004 O O . ALA A 1 124 ? 16.684 14.409 -31.536 1.00 98.44 124 ALA A O 1
ATOM 1005 N N . LEU A 1 125 ? 16.917 12.872 -29.926 1.00 98.06 125 LEU A N 1
ATOM 1006 C CA . LEU A 1 125 ? 18.279 12.480 -30.327 1.00 98.06 125 LEU A CA 1
ATOM 1007 C C . LEU A 1 125 ? 18.329 11.801 -31.705 1.00 98.06 125 LEU A C 1
ATOM 1009 O O . LEU A 1 125 ? 19.326 11.904 -32.420 1.00 98.06 125 LEU A O 1
ATOM 1013 N N . LEU A 1 126 ? 17.290 11.047 -32.071 1.00 98.25 126 LEU A N 1
ATOM 1014 C CA . LEU A 1 126 ? 17.184 10.445 -33.400 1.00 98.25 126 LEU A CA 1
ATOM 1015 C C . LEU A 1 126 ? 16.892 11.502 -34.468 1.00 98.25 126 LEU A C 1
ATOM 1017 O O . LEU A 1 126 ? 17.503 11.442 -35.529 1.00 98.25 126 LEU A O 1
ATOM 1021 N N . GLU A 1 127 ? 16.026 12.473 -34.184 1.00 98.44 127 GLU A N 1
ATOM 1022 C CA . GLU A 1 127 ? 15.744 13.612 -35.066 1.00 98.44 127 GLU A CA 1
ATOM 1023 C C . GLU A 1 127 ? 17.007 14.444 -35.327 1.00 98.44 127 GLU A C 1
ATOM 1025 O O . GLU A 1 127 ? 17.305 14.747 -36.480 1.00 98.44 127 GLU A O 1
ATOM 1030 N N . GLU A 1 128 ? 17.811 14.722 -34.293 1.00 98.31 128 GLU A N 1
ATOM 1031 C CA . GLU A 1 128 ? 19.110 15.397 -34.441 1.00 98.31 128 GLU A CA 1
ATOM 1032 C C . GLU A 1 128 ? 20.056 14.611 -35.366 1.00 98.31 128 GLU A C 1
ATOM 1034 O O . GLU A 1 128 ? 20.626 15.167 -36.307 1.00 98.31 128 GLU A O 1
ATOM 1039 N N . LYS A 1 129 ? 20.176 13.291 -35.162 1.00 98.56 129 LYS A N 1
ATOM 1040 C CA . LY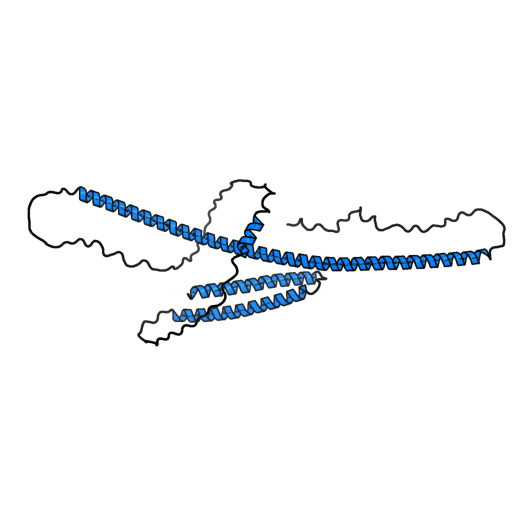S A 1 129 ? 21.002 12.423 -36.019 1.00 98.56 129 LYS A CA 1
ATOM 1041 C C . LYS A 1 129 ? 20.514 12.383 -37.463 1.00 98.56 129 LYS A C 1
ATOM 1043 O O . LYS A 1 129 ? 21.342 12.376 -38.372 1.00 98.56 129 LYS A O 1
ATOM 1048 N N . VAL A 1 130 ? 19.199 12.323 -37.676 1.00 98.25 130 VAL A N 1
ATOM 1049 C CA . VAL A 1 130 ? 18.605 12.380 -39.018 1.00 98.25 130 VAL A CA 1
ATOM 1050 C C . VAL A 1 130 ? 18.966 13.707 -39.682 1.00 98.25 130 VAL A C 1
ATOM 1052 O O . VAL A 1 130 ? 19.458 13.681 -40.805 1.00 98.25 130 VAL A O 1
ATOM 1055 N N . GLY A 1 131 ? 18.859 14.830 -38.964 1.00 98.56 131 GLY A N 1
ATOM 1056 C CA . GLY A 1 131 ? 19.279 16.143 -39.460 1.00 98.56 131 GLY A CA 1
ATOM 1057 C C . GLY A 1 131 ? 20.749 16.186 -39.899 1.00 98.56 131 GLY A C 1
ATOM 1058 O O . GLY A 1 131 ? 21.044 16.601 -41.019 1.00 98.56 131 GLY A O 1
ATOM 1059 N N . CYS A 1 132 ? 21.682 15.677 -39.082 1.00 98.12 132 CYS A N 1
ATOM 1060 C CA . CYS A 1 132 ? 23.103 15.616 -39.459 1.00 98.12 132 CYS A CA 1
ATOM 1061 C C . CYS A 1 132 ? 23.355 14.759 -40.713 1.00 98.12 132 CYS A C 1
ATOM 1063 O O . CYS A 1 132 ? 24.165 15.123 -41.568 1.00 98.12 132 CYS A O 1
ATOM 1065 N N . LEU A 1 133 ? 22.666 13.620 -40.838 1.00 98.31 133 LEU A N 1
ATOM 1066 C CA . LEU A 1 133 ? 22.790 12.737 -42.003 1.00 98.31 133 LEU A CA 1
ATOM 1067 C C . LEU A 1 133 ? 22.201 13.369 -43.271 1.00 98.31 133 LEU A C 1
ATOM 1069 O O . LEU A 1 133 ? 22.760 13.203 -44.355 1.00 98.31 133 LEU A O 1
ATOM 1073 N N . GLU A 1 134 ? 21.103 14.115 -43.153 1.00 98.44 134 GLU A N 1
ATOM 1074 C CA . GLU A 1 134 ? 20.526 14.880 -44.261 1.00 98.44 134 GLU A CA 1
ATOM 1075 C C . GLU A 1 134 ? 21.479 15.986 -44.738 1.00 98.44 134 GLU A C 1
ATOM 1077 O O . GLU A 1 134 ? 21.660 16.176 -45.944 1.00 98.44 134 GLU A O 1
ATOM 1082 N N . GLU A 1 135 ? 22.145 16.695 -43.824 1.00 98.25 135 GLU A N 1
ATOM 1083 C CA . GLU A 1 135 ? 23.177 17.682 -44.163 1.00 98.25 135 GLU A CA 1
ATOM 1084 C C . GLU A 1 135 ? 24.385 17.046 -44.870 1.00 98.25 135 GLU A C 1
ATOM 1086 O O . GLU A 1 135 ? 24.871 17.580 -45.878 1.00 98.25 135 GLU A O 1
ATOM 1091 N N . GLU A 1 136 ? 24.846 15.885 -44.393 1.00 98.06 136 GLU A N 1
ATOM 1092 C CA . GLU A 1 136 ? 25.930 15.125 -45.022 1.00 98.06 136 GLU A CA 1
ATOM 1093 C C . GLU A 1 136 ? 25.543 14.665 -46.435 1.00 98.06 136 GLU A C 1
ATOM 1095 O O . GLU A 1 136 ? 26.307 14.876 -47.386 1.00 98.06 136 GLU A O 1
ATOM 1100 N N . LEU A 1 137 ? 24.338 14.112 -46.601 1.00 98.06 137 LEU A N 1
ATOM 1101 C CA . LEU A 1 137 ? 23.809 13.695 -47.898 1.00 98.06 137 LEU A CA 1
ATOM 1102 C C . LEU A 1 137 ? 23.732 14.883 -48.866 1.00 98.06 137 LEU A C 1
ATOM 1104 O O . LEU A 1 137 ? 24.257 14.809 -49.977 1.00 98.06 137 LEU A O 1
ATOM 1108 N N . ASN A 1 138 ? 23.176 16.015 -48.425 1.00 98.19 138 ASN A N 1
ATOM 1109 C CA . ASN A 1 138 ? 23.107 17.247 -49.213 1.00 98.19 138 ASN A CA 1
ATOM 1110 C C . ASN A 1 138 ? 24.500 17.754 -49.633 1.00 98.19 138 ASN A C 1
ATOM 1112 O O . ASN A 1 138 ? 24.691 18.237 -50.756 1.00 98.19 138 ASN A O 1
ATOM 1116 N N . SER A 1 139 ? 25.493 17.642 -48.747 1.00 97.81 139 SER A N 1
ATOM 1117 C CA . SER A 1 139 ? 26.891 17.989 -49.026 1.00 97.81 139 SER A CA 1
ATOM 1118 C C . SER A 1 139 ? 27.512 17.070 -50.086 1.00 97.81 139 SER A C 1
ATOM 1120 O O . SER A 1 139 ? 28.126 17.551 -51.047 1.00 97.81 139 SER A O 1
ATOM 1122 N N . LEU A 1 140 ? 27.304 15.755 -49.965 1.00 97.50 140 LEU A N 1
ATOM 1123 C CA . LEU A 1 140 ? 27.761 14.756 -50.936 1.00 97.50 140 LEU A CA 1
ATOM 1124 C C . LEU A 1 140 ? 27.094 14.933 -52.302 1.00 97.50 140 LEU A C 1
ATOM 1126 O O . LEU A 1 140 ? 27.769 14.863 -53.333 1.00 97.50 140 LEU A O 1
ATOM 1130 N N . GLU A 1 141 ? 25.795 15.218 -52.336 1.00 97.69 141 GLU A N 1
ATOM 1131 C CA . GLU A 1 141 ? 25.072 15.508 -53.571 1.00 97.69 141 GLU A CA 1
ATOM 1132 C C . GLU A 1 141 ? 25.592 16.768 -54.260 1.00 97.69 141 GLU A C 1
ATOM 1134 O O . GLU A 1 141 ? 25.769 16.771 -55.482 1.00 97.69 141 GLU A O 1
ATOM 1139 N N . ARG A 1 142 ? 25.865 17.835 -53.496 1.00 97.19 142 ARG A N 1
ATOM 1140 C CA . ARG A 1 142 ? 26.451 19.075 -54.022 1.00 97.19 142 ARG A CA 1
ATOM 1141 C C . ARG A 1 142 ? 27.822 18.806 -54.639 1.00 97.19 142 ARG A C 1
ATOM 1143 O O . ARG A 1 142 ? 28.031 19.137 -55.805 1.00 97.19 142 ARG A O 1
ATOM 1150 N N . ARG A 1 143 ? 28.702 18.105 -53.917 1.00 96.88 143 ARG A N 1
ATOM 1151 C CA . ARG A 1 143 ? 30.033 17.705 -54.405 1.00 96.88 143 ARG A CA 1
ATOM 1152 C C . ARG A 1 143 ? 29.943 16.834 -55.659 1.00 96.88 143 ARG A C 1
ATOM 1154 O O . ARG A 1 143 ? 30.702 17.017 -56.605 1.00 96.88 143 ARG A O 1
ATOM 1161 N N . THR A 1 144 ? 28.990 15.905 -55.701 1.00 97.25 144 THR A N 1
ATOM 1162 C CA . THR A 1 144 ? 28.758 15.041 -56.869 1.00 97.25 144 THR A CA 1
ATOM 1163 C C . THR A 1 144 ? 28.275 15.847 -58.076 1.00 97.25 144 THR A C 1
ATOM 1165 O O . THR A 1 144 ? 28.720 15.605 -59.199 1.00 97.25 144 THR A O 1
ATOM 1168 N N . ARG A 1 145 ? 27.396 16.836 -57.866 1.00 96.56 145 ARG A N 1
ATOM 1169 C CA . ARG A 1 145 ? 26.950 17.768 -58.913 1.00 96.56 145 ARG A CA 1
ATOM 1170 C C . ARG A 1 145 ? 28.101 18.627 -59.440 1.00 96.56 145 ARG A C 1
ATOM 1172 O O . ARG A 1 145 ? 28.230 18.759 -60.654 1.00 96.56 145 ARG A O 1
ATOM 1179 N N . GLU A 1 146 ? 28.955 19.149 -58.562 1.00 96.19 146 GLU A N 1
ATOM 1180 C CA . GLU A 1 146 ? 30.160 19.910 -58.926 1.00 96.19 146 GLU A CA 1
ATOM 1181 C C . GLU A 1 146 ? 31.152 19.060 -59.734 1.00 96.19 146 GLU A C 1
ATOM 1183 O O . GLU A 1 146 ? 31.597 19.488 -60.799 1.00 96.19 146 GLU A O 1
ATOM 1188 N N . LEU A 1 147 ? 31.433 17.826 -59.294 1.00 94.75 147 LEU A N 1
ATOM 1189 C CA . LEU A 1 147 ? 32.288 16.877 -60.018 1.00 94.75 147 LEU A CA 1
ATOM 1190 C C . LEU A 1 147 ? 31.724 16.538 -61.401 1.00 94.75 147 LEU A C 1
ATOM 1192 O O . LEU A 1 147 ? 32.460 16.535 -62.388 1.00 94.75 147 LEU A O 1
ATOM 1196 N N . ARG A 1 148 ? 30.411 16.299 -61.499 1.00 94.19 148 ARG A N 1
ATOM 1197 C CA . ARG A 1 148 ? 29.734 16.049 -62.779 1.00 94.19 148 ARG A CA 1
ATOM 1198 C C . ARG A 1 148 ? 29.824 17.263 -63.709 1.00 94.19 148 ARG A C 1
ATOM 1200 O O . ARG A 1 148 ? 30.077 17.101 -64.899 1.00 94.19 148 ARG A O 1
ATOM 1207 N N . ALA A 1 149 ? 29.653 18.475 -63.180 1.00 93.62 149 ALA A N 1
ATOM 1208 C CA . ALA A 1 149 ? 29.796 19.709 -63.950 1.00 93.62 149 ALA A CA 1
ATOM 1209 C C . ALA A 1 149 ? 31.242 19.938 -64.429 1.00 93.62 149 ALA A C 1
ATOM 1211 O O . ALA A 1 149 ? 31.441 20.363 -65.567 1.00 93.62 149 ALA A O 1
ATOM 1212 N N . ALA A 1 150 ? 32.244 19.625 -63.600 1.00 91.75 150 ALA A N 1
ATOM 1213 C CA . ALA A 1 150 ? 33.659 19.704 -63.965 1.00 91.75 150 ALA A CA 1
ATOM 1214 C C . ALA A 1 150 ? 34.027 18.692 -65.063 1.00 91.75 150 ALA A C 1
ATOM 1216 O O . ALA A 1 150 ? 34.688 19.052 -66.038 1.00 91.75 150 ALA A O 1
ATOM 1217 N N . TYR A 1 151 ? 33.535 17.455 -64.953 1.00 90.19 151 TYR A N 1
ATOM 1218 C CA . TYR A 1 151 ? 33.734 16.421 -65.969 1.00 90.19 151 TYR A CA 1
ATOM 1219 C C . TYR A 1 151 ? 33.159 16.848 -67.328 1.00 90.19 151 TYR A C 1
ATOM 1221 O O . TYR A 1 151 ? 33.863 16.813 -68.332 1.00 90.19 151 TYR A O 1
ATOM 1229 N N . ASN A 1 152 ? 31.928 17.371 -67.349 1.00 87.88 152 ASN A N 1
ATOM 1230 C CA . ASN A 1 152 ? 31.268 17.825 -68.580 1.00 87.88 152 ASN A CA 1
ATOM 1231 C C . ASN A 1 152 ? 31.897 19.082 -69.212 1.00 87.88 152 ASN A C 1
ATOM 1233 O O . ASN A 1 152 ? 31.669 19.344 -70.390 1.00 87.88 152 ASN A O 1
ATOM 1237 N N . ARG A 1 153 ? 32.660 19.884 -68.454 1.00 79.06 153 ARG A N 1
ATOM 1238 C CA . ARG A 1 153 ? 33.385 21.053 -68.987 1.00 79.06 153 ARG A CA 1
ATOM 1239 C C . ARG A 1 153 ? 34.723 20.699 -69.626 1.00 79.06 153 ARG A C 1
ATOM 1241 O O . ARG A 1 153 ? 35.285 21.554 -70.304 1.00 79.06 153 ARG A O 1
ATOM 1248 N N . THR A 1 154 ? 35.249 19.496 -69.399 1.00 69.06 154 THR A N 1
ATOM 1249 C CA . THR A 1 154 ? 36.540 19.097 -69.968 1.00 69.06 154 THR A CA 1
ATOM 1250 C C . THR A 1 154 ? 36.335 18.825 -71.461 1.00 69.06 154 THR A C 1
ATOM 1252 O O . THR A 1 154 ? 35.621 17.878 -71.795 1.00 69.06 154 THR A O 1
ATOM 1255 N N . PRO A 1 155 ? 36.895 19.636 -72.378 1.00 63.03 155 PRO A N 1
ATOM 1256 C CA . PRO A 1 155 ? 36.694 19.428 -73.803 1.00 63.03 155 PRO A CA 1
ATOM 1257 C C . PRO A 1 155 ? 37.337 18.095 -74.186 1.00 63.03 155 PRO A C 1
ATOM 1259 O O . PRO A 1 155 ? 38.542 17.918 -74.007 1.00 63.03 155 PRO A O 1
ATOM 1262 N N . GLN A 1 156 ? 36.540 17.162 -74.711 1.00 58.09 156 GLN A N 1
ATOM 1263 C CA . GLN A 1 156 ? 37.049 16.029 -75.479 1.00 58.09 156 GLN A CA 1
ATOM 1264 C C . GLN A 1 156 ? 37.749 16.591 -76.723 1.00 58.09 156 GLN A C 1
ATOM 1266 O O . GLN A 1 156 ? 37.151 16.707 -77.787 1.00 58.09 156 GLN A O 1
ATOM 1271 N N . GLN A 1 157 ? 39.014 16.985 -76.587 1.00 54.00 157 GLN A N 1
ATOM 1272 C CA . GLN A 1 157 ? 39.902 17.097 -77.733 1.00 54.00 157 GLN A CA 1
ATOM 1273 C C . GLN A 1 157 ? 40.370 15.690 -78.084 1.00 54.00 157 GLN A C 1
ATOM 1275 O O . GLN A 1 157 ? 41.353 15.160 -77.571 1.00 54.00 157 GLN A O 1
ATOM 1280 N N . THR A 1 158 ? 39.560 15.072 -78.933 1.00 52.25 158 THR A N 1
ATOM 1281 C CA . THR A 1 158 ? 39.958 14.030 -79.866 1.00 52.25 158 THR A CA 1
ATOM 1282 C C . THR A 1 158 ? 41.002 14.610 -80.818 1.00 52.25 158 THR A C 1
ATOM 1284 O O . THR A 1 158 ? 40.676 15.501 -81.595 1.00 52.25 158 THR A O 1
ATOM 1287 N N . ASP A 1 159 ? 42.253 14.173 -80.708 1.00 53.47 159 ASP A N 1
ATOM 1288 C CA . ASP A 1 159 ? 42.987 13.577 -81.831 1.00 53.47 159 ASP A CA 1
ATOM 1289 C C . ASP A 1 159 ? 44.423 13.212 -81.426 1.00 53.47 159 ASP A C 1
ATOM 1291 O O . ASP A 1 159 ? 45.203 14.047 -80.981 1.00 53.47 159 ASP A O 1
ATOM 1295 N N . GLY A 1 160 ? 44.738 11.926 -81.608 1.00 51.22 160 GLY A N 1
ATOM 1296 C CA . GLY A 1 160 ? 46.061 11.399 -81.944 1.00 51.22 160 GLY A CA 1
ATOM 1297 C C . GLY A 1 160 ? 47.220 11.651 -80.977 1.00 51.22 160 GLY A C 1
ATOM 1298 O O . GLY A 1 160 ? 47.935 12.632 -81.116 1.00 51.22 160 GLY A O 1
ATOM 1299 N N . CYS A 1 161 ? 47.531 10.677 -80.118 1.00 50.31 161 CYS A N 1
ATOM 1300 C CA . CYS A 1 161 ? 48.757 9.884 -80.285 1.00 50.31 161 CYS A CA 1
ATOM 1301 C C . CYS A 1 161 ? 48.829 8.769 -79.239 1.00 50.31 161 CYS A C 1
ATOM 1303 O O . CYS A 1 161 ? 48.592 8.968 -78.049 1.00 50.31 161 CYS A O 1
ATOM 1305 N N . GLU A 1 162 ? 49.156 7.584 -79.730 1.00 49.84 162 GLU A N 1
ATOM 1306 C CA . GLU A 1 162 ? 49.379 6.352 -78.991 1.00 49.84 162 GLU A CA 1
ATOM 1307 C C . GLU A 1 162 ? 50.632 6.441 -78.102 1.00 49.84 162 GLU A C 1
ATOM 1309 O O . GLU A 1 162 ? 51.505 7.276 -78.320 1.00 49.84 162 GLU A O 1
ATOM 1314 N N . THR A 1 163 ? 50.754 5.494 -77.162 1.00 52.56 163 THR A N 1
ATOM 1315 C CA . THR A 1 163 ? 51.920 5.214 -76.291 1.00 52.56 163 THR A CA 1
ATOM 1316 C C . THR A 1 163 ? 52.123 6.226 -75.146 1.00 52.56 163 THR A C 1
ATOM 1318 O O . THR A 1 163 ? 52.525 7.360 -75.326 1.00 52.56 163 THR A O 1
ATOM 1321 N N . THR A 1 164 ? 51.864 5.911 -73.880 1.00 50.97 164 THR A N 1
ATOM 1322 C CA . THR A 1 164 ? 52.443 4.807 -73.114 1.00 50.97 164 THR A CA 1
ATOM 1323 C C . THR A 1 164 ? 51.608 4.559 -71.857 1.00 50.97 164 THR A C 1
ATOM 1325 O O . THR A 1 164 ? 51.220 5.460 -71.117 1.00 50.97 164 THR A O 1
ATOM 1328 N N . SER A 1 165 ? 51.334 3.281 -71.633 1.00 49.62 165 SER A N 1
ATOM 1329 C CA . SER A 1 165 ? 50.645 2.745 -70.472 1.00 49.62 165 SER A CA 1
ATOM 1330 C C . SER A 1 165 ? 51.553 2.827 -69.242 1.00 49.62 165 SER A C 1
ATOM 1332 O O . SER A 1 165 ? 52.454 2.008 -69.084 1.00 49.62 165 SER A O 1
ATOM 1334 N N . SER A 1 166 ? 51.330 3.799 -68.353 1.00 54.41 166 SER A N 1
ATOM 1335 C CA . SER A 1 166 ? 51.790 3.697 -66.966 1.00 54.41 166 SER A CA 1
ATOM 1336 C C . SER A 1 166 ? 51.020 4.623 -66.019 1.00 54.41 166 SER A C 1
ATOM 1338 O O . SER A 1 166 ? 51.265 5.820 -65.943 1.00 54.41 166 SER A O 1
ATOM 1340 N N . ARG A 1 167 ? 50.182 3.991 -65.190 1.00 45.84 167 ARG A N 1
ATOM 1341 C CA . ARG A 1 167 ? 50.296 4.105 -63.729 1.00 45.84 167 ARG A CA 1
ATOM 1342 C C . ARG A 1 167 ? 50.059 5.497 -63.120 1.00 45.84 167 ARG A C 1
ATOM 1344 O O . ARG A 1 167 ? 50.986 6.051 -62.561 1.00 45.84 167 ARG A O 1
ATOM 1351 N N . ILE A 1 168 ? 48.807 5.950 -63.037 1.00 50.25 168 ILE A N 1
ATOM 1352 C CA . ILE A 1 168 ? 48.276 6.578 -61.809 1.00 50.25 168 ILE A CA 1
ATOM 1353 C C . ILE A 1 168 ? 46.801 6.169 -61.684 1.00 50.25 168 ILE A C 1
ATOM 1355 O O . ILE A 1 168 ? 45.914 6.699 -62.344 1.00 50.25 168 ILE A O 1
ATOM 1359 N N . ARG A 1 169 ? 46.553 5.163 -60.842 1.00 49.97 169 ARG A N 1
ATOM 1360 C CA . ARG A 1 169 ? 45.220 4.787 -60.363 1.00 49.97 169 ARG A CA 1
ATOM 1361 C C . ARG A 1 169 ? 44.850 5.808 -59.278 1.00 49.97 169 ARG A C 1
ATOM 1363 O O . ARG A 1 169 ? 45.641 5.953 -58.344 1.00 49.97 169 ARG A O 1
ATOM 1370 N N . PRO A 1 170 ? 43.710 6.512 -59.351 1.00 50.22 170 PRO A N 1
ATOM 1371 C CA . PRO A 1 170 ? 43.259 7.294 -58.217 1.00 50.22 170 PRO A CA 1
ATOM 1372 C C . PRO A 1 170 ? 42.836 6.299 -57.135 1.00 50.22 170 PRO A C 1
ATOM 1374 O O . PRO A 1 170 ? 41.887 5.538 -57.324 1.00 50.22 170 PRO A O 1
ATOM 1377 N N . ASN A 1 171 ? 43.574 6.270 -56.023 1.00 45.66 171 ASN A N 1
ATOM 1378 C CA . ASN A 1 171 ? 43.156 5.631 -54.777 1.00 45.66 171 ASN A CA 1
ATOM 1379 C C . ASN A 1 171 ? 41.936 6.392 -54.225 1.00 45.66 171 ASN A C 1
ATOM 1381 O O . ASN A 1 171 ? 42.037 7.160 -53.276 1.00 45.66 171 ASN A O 1
ATOM 1385 N N . LEU A 1 172 ? 40.781 6.213 -54.862 1.00 43.66 172 LEU A N 1
ATOM 1386 C CA . LEU A 1 172 ? 39.479 6.392 -54.240 1.00 43.66 172 LEU A CA 1
ATOM 1387 C C . LEU A 1 172 ? 39.075 5.029 -53.667 1.00 43.66 172 LEU A C 1
ATOM 1389 O O . LEU A 1 172 ? 39.197 4.027 -54.367 1.00 43.66 172 LEU A O 1
ATOM 1393 N N . LEU A 1 173 ? 38.550 5.029 -52.436 1.00 50.97 173 LEU A N 1
ATOM 1394 C CA . LEU A 1 173 ? 37.938 3.896 -51.716 1.00 50.97 173 LEU A CA 1
ATOM 1395 C C . LEU A 1 173 ? 38.879 3.024 -50.863 1.00 50.97 173 LEU A C 1
ATOM 1397 O O . LEU A 1 173 ? 38.933 1.815 -51.056 1.00 50.97 173 LEU A O 1
ATOM 1401 N N . GLN A 1 174 ? 39.548 3.599 -49.851 1.00 46.59 174 GLN A N 1
ATOM 1402 C CA . GLN A 1 174 ? 39.986 2.807 -48.685 1.00 46.59 174 GLN A CA 1
ATOM 1403 C C . GLN A 1 174 ? 40.269 3.647 -47.420 1.00 46.59 174 GLN A C 1
ATOM 1405 O O . GLN A 1 174 ? 41.381 3.642 -46.911 1.00 46.59 174 GLN A O 1
ATOM 1410 N N . GLN A 1 175 ? 39.282 4.380 -46.892 1.00 46.09 175 GLN A N 1
ATOM 1411 C CA . GLN A 1 175 ? 39.350 4.890 -45.508 1.00 46.09 175 GLN A CA 1
ATOM 1412 C C . GLN A 1 175 ? 37.948 5.249 -44.987 1.00 46.09 175 GLN A C 1
ATOM 1414 O O . GLN A 1 175 ? 37.582 6.409 -44.851 1.00 46.09 175 GLN A O 1
ATOM 1419 N N . GLN A 1 176 ? 37.106 4.233 -44.780 1.00 49.78 176 GLN A N 1
ATOM 1420 C CA . GLN A 1 176 ? 35.770 4.417 -44.191 1.00 49.78 176 GLN A CA 1
ATOM 1421 C C . GLN A 1 176 ? 35.374 3.263 -43.258 1.00 49.78 176 GLN A C 1
ATOM 1423 O O . GLN A 1 176 ? 34.210 2.891 -43.138 1.00 49.78 176 GLN A O 1
ATOM 1428 N N . ARG A 1 177 ? 36.364 2.656 -42.603 1.00 44.81 177 ARG A N 1
ATOM 1429 C CA . ARG A 1 177 ? 36.155 1.636 -41.575 1.00 44.81 177 ARG A CA 1
ATOM 1430 C C . ARG A 1 177 ? 37.265 1.742 -40.548 1.00 44.81 177 ARG A C 1
ATOM 1432 O O . ARG A 1 177 ? 38.289 1.111 -40.734 1.00 44.81 177 ARG A O 1
ATOM 1439 N N . GLU A 1 178 ? 37.059 2.569 -39.533 1.00 43.25 178 GLU A N 1
ATOM 1440 C CA . GLU A 1 178 ? 37.566 2.378 -38.170 1.00 43.25 178 GLU A CA 1
ATOM 1441 C C . GLU A 1 178 ? 37.149 3.596 -37.332 1.00 43.25 178 GLU A C 1
ATOM 1443 O O . GLU A 1 178 ? 37.348 4.733 -37.749 1.00 43.25 178 GLU A O 1
ATOM 1448 N N . ASN A 1 179 ? 36.580 3.328 -36.152 1.00 44.00 179 ASN A N 1
ATOM 1449 C CA . ASN A 1 179 ? 36.327 4.266 -35.045 1.00 44.00 179 ASN A CA 1
ATOM 1450 C C . ASN A 1 179 ? 34.962 4.982 -35.016 1.00 44.00 179 ASN A C 1
ATOM 1452 O O . ASN A 1 179 ? 34.878 6.203 -35.037 1.00 44.00 179 ASN A O 1
ATOM 1456 N N . HIS A 1 180 ? 33.884 4.209 -34.847 1.00 45.94 180 HIS A N 1
ATOM 1457 C CA . HIS A 1 180 ? 32.647 4.701 -34.221 1.00 45.94 180 HIS A CA 1
ATOM 1458 C C . HIS A 1 180 ? 32.071 3.647 -33.264 1.00 45.94 180 HIS A C 1
ATOM 1460 O O . HIS A 1 180 ? 30.966 3.152 -33.435 1.00 45.94 180 HIS A O 1
ATOM 1466 N N . TYR A 1 181 ? 32.857 3.281 -32.254 1.00 42.66 181 TYR A N 1
ATOM 1467 C CA . TYR A 1 181 ? 32.365 2.652 -31.028 1.00 42.66 181 TYR A CA 1
ATOM 1468 C C . TYR A 1 181 ? 33.232 3.174 -29.884 1.00 42.66 181 TYR A C 1
ATOM 1470 O O . TYR A 1 181 ? 34.330 2.687 -29.634 1.00 42.66 181 TYR A O 1
ATOM 1478 N N . THR A 1 182 ? 32.765 4.227 -29.224 1.00 46.97 182 THR A N 1
ATOM 1479 C CA . THR A 1 182 ? 33.214 4.551 -27.873 1.00 46.97 182 THR A CA 1
ATOM 1480 C C . THR A 1 182 ? 31.970 4.899 -27.088 1.00 46.97 182 THR A C 1
ATOM 1482 O O . THR A 1 182 ? 31.234 5.833 -27.409 1.00 46.97 182 THR A O 1
ATOM 1485 N N . GLU A 1 183 ? 31.694 4.006 -26.152 1.00 49.12 183 GLU A N 1
ATOM 1486 C CA . GLU A 1 183 ? 30.595 4.029 -25.218 1.00 49.12 183 GLU A CA 1
ATOM 1487 C C . GLU A 1 183 ? 30.575 5.315 -24.392 1.00 49.12 183 GLU A C 1
ATOM 1489 O O . GLU A 1 183 ? 31.595 5.831 -23.943 1.00 49.12 183 GLU A O 1
ATOM 1494 N N . GLN A 1 184 ? 29.349 5.799 -24.231 1.00 41.69 184 GLN A N 1
ATOM 1495 C CA . GLN A 1 184 ? 28.757 6.391 -23.036 1.00 41.69 184 GLN A CA 1
ATOM 1496 C C . GLN A 1 184 ? 29.697 6.615 -21.838 1.00 41.69 184 GLN A C 1
ATOM 1498 O O . GLN A 1 184 ? 30.135 5.680 -21.177 1.00 41.69 184 GLN A O 1
ATOM 1503 N N . GLY A 1 185 ? 29.880 7.888 -21.481 1.00 42.56 185 GLY A N 1
ATOM 1504 C CA . GLY A 1 185 ? 30.505 8.284 -20.226 1.00 42.56 185 GLY A CA 1
ATOM 1505 C C . GLY A 1 185 ? 30.209 9.736 -19.857 1.00 42.56 185 GLY A C 1
ATOM 1506 O O . GLY A 1 185 ? 30.986 10.616 -20.197 1.00 42.56 185 GLY A O 1
ATOM 1507 N N . THR A 1 186 ? 29.140 9.939 -19.072 1.00 42.84 186 THR A N 1
ATOM 1508 C CA . THR A 1 186 ? 28.877 11.077 -18.149 1.00 42.84 186 THR A CA 1
ATOM 1509 C C . THR A 1 186 ? 28.745 12.509 -18.701 1.00 42.84 186 THR A C 1
ATOM 1511 O O . THR A 1 186 ? 29.583 12.992 -19.454 1.00 42.84 186 THR A O 1
ATOM 1514 N N . PRO A 1 187 ? 27.794 13.281 -18.139 1.00 50.00 187 PRO A N 1
ATOM 1515 C CA . PRO A 1 187 ? 28.217 14.553 -17.565 1.00 50.00 187 PRO A CA 1
ATOM 1516 C C . PRO A 1 187 ? 27.692 14.736 -16.138 1.00 50.00 187 PRO A C 1
ATOM 1518 O O . PRO A 1 187 ? 26.493 14.748 -15.870 1.00 50.00 187 PRO A O 1
ATOM 1521 N N . SER A 1 188 ? 28.638 14.935 -15.227 1.00 43.06 188 SER A N 1
ATOM 1522 C CA . SER A 1 188 ? 28.425 15.644 -13.973 1.00 43.06 188 SER A CA 1
ATOM 1523 C C . SER A 1 188 ? 29.020 17.037 -14.162 1.00 43.06 188 SER A C 1
ATOM 1525 O O . SER A 1 188 ? 30.217 17.136 -14.409 1.00 43.06 188 SER A O 1
ATOM 1527 N N . SER A 1 189 ? 28.209 18.095 -14.096 1.00 44.22 189 SER A N 1
ATOM 1528 C CA . SER A 1 189 ? 28.611 19.373 -13.492 1.00 44.22 189 SER A CA 1
ATOM 1529 C C . SER A 1 189 ? 27.435 20.346 -13.440 1.00 44.22 189 SER A C 1
ATOM 1531 O O . SER A 1 189 ? 26.921 20.806 -14.455 1.00 44.22 189 SER A O 1
ATOM 1533 N N . LEU A 1 190 ? 27.081 20.679 -12.204 1.00 43.41 190 LEU A N 1
ATOM 1534 C CA . LEU A 1 190 ? 26.415 21.897 -11.749 1.00 43.41 190 LEU A CA 1
ATOM 1535 C C . LEU A 1 190 ? 26.921 23.169 -12.458 1.00 43.41 190 LEU A C 1
ATOM 1537 O O . LEU A 1 190 ? 28.130 23.285 -12.612 1.00 43.41 190 LEU A O 1
ATOM 1541 N N . VAL A 1 191 ? 26.009 24.101 -12.788 1.00 45.72 191 VAL A N 1
ATOM 1542 C CA . VAL A 1 191 ? 26.038 25.592 -12.660 1.00 45.72 191 VAL A CA 1
ATOM 1543 C C . VAL A 1 191 ? 24.682 26.084 -13.228 1.00 45.72 191 VAL A C 1
ATOM 1545 O O . VAL A 1 191 ? 24.386 25.832 -14.386 1.00 45.72 191 VAL A O 1
ATOM 1548 N N . SER A 1 192 ? 23.698 26.477 -12.410 1.00 41.72 192 SER A N 1
ATOM 1549 C CA . SER A 1 192 ? 23.416 27.822 -11.852 1.00 41.72 192 SER A CA 1
ATOM 1550 C C . SER A 1 192 ? 22.841 28.855 -12.843 1.00 41.72 192 SER A C 1
ATOM 1552 O O . SER A 1 192 ? 23.444 29.117 -13.875 1.00 41.72 192 SER A O 1
ATOM 1554 N N . GLY A 1 193 ? 21.733 29.499 -12.442 1.00 40.66 193 GLY A N 1
ATOM 1555 C CA . GLY A 1 193 ? 21.185 30.745 -13.011 1.00 40.66 193 GLY A CA 1
ATOM 1556 C C . GLY A 1 193 ? 20.009 30.525 -13.965 1.00 40.66 193 GLY A C 1
ATOM 1557 O O . GLY A 1 193 ? 20.204 30.212 -15.127 1.00 40.66 193 GLY A O 1
ATOM 1558 N N . SER A 1 194 ? 18.769 30.507 -13.472 1.00 40.25 194 SER A N 1
ATOM 1559 C CA . SER A 1 194 ? 17.891 31.692 -13.459 1.00 40.25 194 SER A CA 1
ATOM 1560 C C . SER A 1 194 ? 17.796 32.372 -14.824 1.00 40.25 194 SER A C 1
ATOM 1562 O O . SER A 1 194 ? 18.661 33.168 -15.150 1.00 40.25 194 SER A O 1
ATOM 1564 N N . ASP A 1 195 ? 16.709 32.129 -15.559 1.00 42.94 195 ASP A N 1
ATOM 1565 C CA . ASP A 1 195 ? 15.891 33.253 -16.003 1.00 42.94 195 ASP A CA 1
ATOM 1566 C C . ASP A 1 195 ? 14.456 32.853 -16.350 1.00 42.94 195 ASP A C 1
ATOM 1568 O O . ASP A 1 195 ? 14.138 31.776 -16.853 1.00 42.94 195 ASP A O 1
ATOM 1572 N N . LEU A 1 196 ? 13.589 33.768 -15.945 1.00 44.81 196 LEU A N 1
ATOM 1573 C CA . LEU A 1 196 ? 12.142 33.755 -15.980 1.00 44.81 196 LEU A CA 1
ATOM 1574 C C . LEU A 1 196 ? 11.653 33.891 -17.421 1.00 44.81 196 LEU A C 1
ATOM 1576 O O . LEU A 1 196 ? 11.969 34.894 -18.036 1.00 44.81 196 LEU A O 1
ATOM 1580 N N . HIS A 1 197 ? 10.784 33.001 -17.910 1.00 48.69 197 HIS A N 1
ATOM 1581 C CA . HIS A 1 197 ? 9.733 33.396 -18.857 1.00 48.69 197 HIS A CA 1
ATOM 1582 C C . HIS A 1 197 ? 8.558 32.409 -18.843 1.00 48.69 197 HIS A C 1
ATOM 1584 O O . HIS A 1 197 ? 8.637 31.258 -19.261 1.00 48.69 197 HIS A O 1
ATOM 1590 N N . SER A 1 198 ? 7.439 32.914 -18.327 1.00 35.91 198 SER A N 1
ATOM 1591 C CA . SER A 1 198 ? 6.094 32.353 -18.424 1.00 35.91 198 SER A CA 1
ATOM 1592 C C . SER A 1 198 ? 5.519 32.585 -19.825 1.00 35.91 198 SER A C 1
ATOM 1594 O O . SER A 1 198 ? 5.690 33.680 -20.364 1.00 35.91 198 SER A O 1
ATOM 1596 N N . PRO A 1 199 ? 4.707 31.645 -20.335 1.00 57.44 199 PRO A N 1
ATOM 1597 C CA . PRO A 1 199 ? 3.538 32.020 -21.110 1.00 57.44 199 PRO A CA 1
ATOM 1598 C C . PRO A 1 199 ? 2.260 31.505 -20.439 1.00 57.44 199 PRO A C 1
ATOM 1600 O O . PRO A 1 199 ? 2.071 30.318 -20.172 1.00 57.44 199 PRO A O 1
ATOM 1603 N N . LYS A 1 200 ? 1.383 32.464 -20.150 1.00 42.81 200 LYS A N 1
ATOM 1604 C CA . LYS A 1 200 ? -0.016 32.280 -19.778 1.00 42.81 200 LYS A CA 1
ATOM 1605 C C . LYS A 1 200 ? -0.840 31.771 -20.970 1.00 42.81 200 LYS A C 1
ATOM 1607 O O . LYS A 1 200 ? -0.562 32.108 -22.113 1.00 42.81 200 LYS A O 1
ATOM 1612 N N . SER A 1 201 ? -1.933 31.103 -20.600 1.00 39.16 201 SER A N 1
ATOM 1613 C CA . SER A 1 201 ? -3.257 31.081 -21.243 1.00 39.16 201 SER A CA 1
ATOM 1614 C C . SER A 1 201 ? -3.426 30.463 -22.636 1.00 39.16 201 SER A C 1
ATOM 1616 O O . SER A 1 201 ? -3.192 31.108 -23.652 1.00 39.16 201 SER A O 1
ATOM 1618 N N . LEU A 1 202 ? -4.056 29.288 -22.641 1.00 47.50 202 LEU A N 1
ATOM 1619 C CA . LEU A 1 202 ? -5.131 28.892 -23.559 1.00 47.50 202 LEU A CA 1
ATOM 1620 C C . LEU A 1 202 ? -5.993 27.897 -22.742 1.00 47.50 202 LEU A C 1
ATOM 1622 O O . LEU A 1 202 ? -5.455 26.907 -22.254 1.00 47.50 202 LEU A O 1
ATOM 1626 N N . LEU A 1 203 ? -7.180 28.270 -22.232 1.00 48.31 203 LEU A N 1
ATOM 1627 C CA . LEU A 1 203 ? -8.493 28.148 -22.907 1.00 48.31 203 LEU A CA 1
ATOM 1628 C C . LEU A 1 203 ? -8.649 26.726 -23.491 1.00 48.31 203 LEU A C 1
ATOM 1630 O O . LEU A 1 203 ? -7.790 26.286 -24.236 1.00 48.31 203 LEU A O 1
ATOM 1634 N N . GLU A 1 204 ? -9.658 25.905 -23.217 1.00 46.62 204 GLU A N 1
ATOM 1635 C CA . GLU A 1 204 ? -11.051 26.118 -22.834 1.00 46.62 204 GLU A CA 1
ATOM 1636 C C . GLU A 1 204 ? -11.648 24.717 -22.565 1.00 46.62 204 GLU A C 1
ATOM 1638 O O . GLU A 1 204 ? -11.264 23.737 -23.190 1.00 46.62 204 GLU A O 1
ATOM 1643 N N . SER A 1 205 ? -12.508 24.581 -21.557 1.00 41.62 205 SER A N 1
ATOM 1644 C CA . SER A 1 205 ? -13.907 24.163 -21.730 1.00 41.62 205 SER A CA 1
ATOM 1645 C C . SER A 1 205 ? -14.152 22.765 -22.324 1.00 41.62 205 SER A C 1
ATOM 1647 O O . SER A 1 205 ? -14.365 22.620 -23.517 1.00 41.62 205 SER A O 1
ATOM 1649 N N . GLU A 1 206 ? -14.296 21.757 -21.458 1.00 49.16 206 GLU A N 1
ATOM 1650 C CA . GLU A 1 206 ? -15.228 20.646 -21.708 1.00 49.16 206 GLU A CA 1
ATOM 1651 C C . GLU A 1 206 ? -15.753 20.090 -20.370 1.00 49.16 206 GLU A C 1
ATOM 1653 O O . GLU A 1 206 ? -15.255 19.137 -19.774 1.00 49.16 206 GLU A O 1
ATOM 1658 N N . ARG A 1 207 ? -16.778 20.770 -19.844 1.00 43.72 207 ARG A N 1
ATOM 1659 C CA . ARG A 1 207 ? -17.674 20.286 -18.784 1.00 43.72 207 ARG A CA 1
ATOM 1660 C C . ARG A 1 207 ? -19.078 20.191 -19.377 1.00 43.72 207 ARG A C 1
ATOM 1662 O O . ARG A 1 207 ? -19.824 21.156 -19.299 1.00 43.72 207 ARG A O 1
ATOM 1669 N N . ASN A 1 208 ? -19.428 19.051 -19.962 1.00 45.22 208 ASN A N 1
ATOM 1670 C CA . ASN A 1 208 ? -20.774 18.459 -19.960 1.00 45.22 208 ASN A CA 1
ATOM 1671 C C . ASN A 1 208 ? -20.830 17.377 -21.031 1.00 45.22 208 ASN A C 1
ATOM 1673 O O . ASN A 1 208 ? -20.775 17.694 -22.208 1.00 45.22 208 ASN A O 1
ATOM 1677 N N . ASN A 1 209 ? -20.976 16.122 -20.611 1.00 48.75 209 ASN A N 1
ATOM 1678 C CA . ASN A 1 209 ? -21.939 15.177 -21.179 1.00 48.75 209 ASN A CA 1
ATOM 1679 C C . ASN A 1 209 ? -21.904 13.899 -20.336 1.00 48.75 209 ASN A C 1
ATOM 1681 O O . ASN A 1 209 ? -21.178 12.941 -20.588 1.00 48.75 209 ASN A O 1
ATOM 1685 N N . ARG A 1 210 ? -22.701 13.922 -19.262 1.00 48.34 210 ARG A N 1
ATOM 1686 C CA . ARG A 1 210 ? -23.178 12.711 -18.595 1.00 48.34 210 ARG A CA 1
ATOM 1687 C C . ARG A 1 210 ? -24.263 12.072 -19.470 1.00 48.34 210 ARG A C 1
ATOM 1689 O O . ARG A 1 210 ? -25.080 12.774 -20.051 1.00 48.34 210 ARG A O 1
ATOM 1696 N N . SER A 1 211 ? -24.326 10.744 -19.402 1.00 48.03 211 SER A N 1
ATOM 1697 C CA . SER A 1 211 ? -25.340 9.835 -19.967 1.00 48.03 211 SER A CA 1
ATOM 1698 C C . SER A 1 211 ? -25.043 9.322 -21.385 1.00 48.03 211 SER A C 1
ATOM 1700 O O . SER A 1 211 ? -25.348 9.945 -22.388 1.00 48.03 211 SER A O 1
ATOM 1702 N N . GLY A 1 212 ? -24.422 8.140 -21.455 1.00 52.38 212 GLY A N 1
ATOM 1703 C CA . GLY A 1 212 ? -24.274 7.388 -22.707 1.00 52.38 212 GLY A CA 1
ATOM 1704 C C . GLY A 1 212 ? -23.307 6.203 -22.632 1.00 52.38 212 GLY A C 1
ATOM 1705 O O . GLY A 1 212 ? -23.529 5.178 -23.265 1.00 52.38 212 GLY A O 1
ATOM 1706 N N . GLU A 1 213 ? -22.264 6.276 -21.802 1.00 54.72 213 GLU A N 1
ATOM 1707 C CA . GLU A 1 213 ? -21.090 5.403 -21.983 1.00 54.72 213 GLU A CA 1
ATOM 1708 C C . GLU A 1 213 ? -21.013 4.157 -21.077 1.00 54.72 213 GLU A C 1
ATOM 1710 O O . GLU A 1 213 ? -20.005 3.456 -21.044 1.00 54.72 213 GLU A O 1
ATOM 1715 N N . LYS A 1 214 ? -22.087 3.817 -20.351 1.00 57.88 214 LYS A N 1
ATOM 1716 C CA . LYS A 1 214 ? -22.094 2.642 -19.451 1.00 57.88 214 LYS A CA 1
ATOM 1717 C C . LYS A 1 214 ? -22.297 1.290 -20.155 1.00 57.88 214 LYS A C 1
ATOM 1719 O O . LYS A 1 214 ? -22.143 0.260 -19.507 1.00 57.88 214 LYS A O 1
ATOM 1724 N N . GLN A 1 215 ? -22.582 1.265 -21.461 1.00 56.84 215 GLN A N 1
ATOM 1725 C CA . GLN A 1 215 ? -22.822 0.014 -22.200 1.00 56.84 215 GLN A CA 1
ATOM 1726 C C . GLN A 1 215 ? -21.574 -0.530 -22.927 1.00 56.84 215 GLN A C 1
ATOM 1728 O O . GLN A 1 215 ? -21.516 -1.722 -23.210 1.00 56.84 215 GLN A O 1
ATOM 1733 N N . LYS A 1 216 ? -20.553 0.299 -23.206 1.00 58.19 216 LYS A N 1
ATOM 1734 C CA . LYS A 1 216 ? -19.356 -0.139 -23.957 1.00 58.19 216 LYS A CA 1
ATOM 1735 C C . LYS A 1 216 ? -18.291 -0.837 -23.106 1.00 58.19 216 LYS A C 1
ATOM 1737 O O . LYS A 1 216 ? -17.553 -1.660 -23.634 1.00 58.19 216 LYS A O 1
ATOM 1742 N N . TRP A 1 217 ? -18.251 -0.593 -21.796 1.00 54.94 217 TRP A N 1
ATOM 1743 C CA . TRP A 1 217 ? -17.237 -1.204 -20.928 1.00 54.94 217 TRP A CA 1
ATOM 1744 C C . TRP A 1 217 ? -17.466 -2.697 -20.642 1.00 54.94 217 TRP A C 1
ATOM 1746 O O . TRP A 1 217 ? -16.490 -3.419 -20.476 1.00 54.94 217 TRP A O 1
ATOM 1756 N N . ARG A 1 218 ? -18.708 -3.210 -20.697 1.00 59.72 218 ARG A N 1
ATOM 1757 C CA . ARG A 1 218 ? -18.948 -4.653 -20.480 1.00 59.72 218 ARG A CA 1
ATOM 1758 C C . ARG A 1 218 ? -18.449 -5.550 -21.619 1.00 59.72 218 ARG A C 1
ATOM 1760 O O . ARG A 1 218 ? -18.068 -6.679 -21.358 1.00 59.72 218 ARG A O 1
ATOM 1767 N N . VAL A 1 219 ? -18.395 -5.055 -22.858 1.00 61.03 219 VAL A N 1
ATOM 1768 C CA . VAL A 1 219 ? -17.939 -5.859 -24.012 1.00 61.03 219 VAL A CA 1
ATOM 1769 C C . VAL A 1 219 ? -16.403 -5.907 -24.103 1.00 61.03 219 VAL A C 1
ATOM 1771 O O . VAL A 1 219 ? -15.842 -6.867 -24.621 1.00 61.03 219 VAL A O 1
ATOM 1774 N N . ALA A 1 220 ? -15.698 -4.914 -23.548 1.00 59.88 220 ALA A N 1
ATOM 1775 C CA . ALA A 1 220 ? -14.232 -4.909 -23.496 1.00 59.88 220 ALA A CA 1
ATOM 1776 C C . ALA A 1 220 ? -13.662 -5.779 -22.355 1.00 59.88 220 ALA A C 1
ATOM 1778 O O . ALA A 1 220 ? -12.565 -6.321 -22.484 1.00 59.88 220 ALA A O 1
ATOM 1779 N N . GLU A 1 221 ? -14.410 -5.957 -21.262 1.00 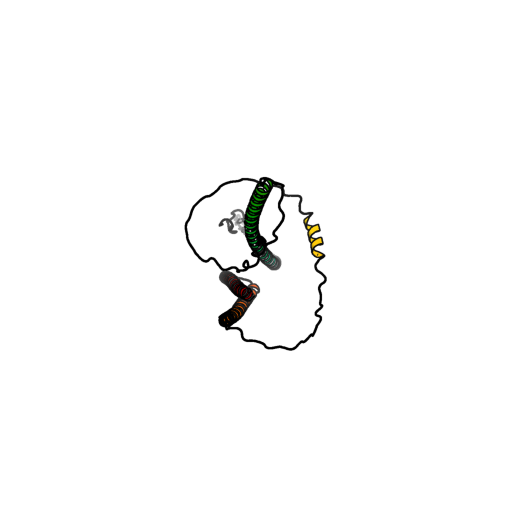58.00 221 GLU A N 1
ATOM 1780 C CA . GLU A 1 221 ? -13.985 -6.767 -20.111 1.00 58.00 221 GLU A CA 1
ATOM 1781 C C . GLU A 1 221 ? -14.108 -8.282 -20.386 1.00 58.00 221 GLU A C 1
ATOM 1783 O O . GLU A 1 221 ? -13.263 -9.061 -19.946 1.00 58.00 221 GLU A O 1
ATOM 1788 N N . GLU A 1 222 ? -15.068 -8.700 -21.222 1.00 56.62 222 GLU A N 1
ATOM 1789 C CA . GLU A 1 222 ? -15.190 -10.094 -21.689 1.00 56.62 222 GLU A CA 1
ATOM 1790 C C . GLU A 1 222 ? -14.134 -10.468 -22.751 1.00 56.62 222 GLU A C 1
ATOM 1792 O O . GLU A 1 222 ? -13.690 -11.615 -22.801 1.00 56.62 222 GLU A O 1
ATOM 1797 N N . ALA A 1 223 ? -13.634 -9.506 -23.538 1.00 59.72 223 ALA A N 1
ATOM 1798 C CA . ALA A 1 223 ? -12.561 -9.749 -24.511 1.00 59.72 223 ALA A CA 1
ATOM 1799 C C . ALA A 1 223 ? -11.163 -9.871 -23.864 1.00 59.72 223 ALA A C 1
ATOM 1801 O O . ALA A 1 223 ? -10.295 -10.576 -24.383 1.00 59.72 223 ALA A O 1
ATOM 1802 N N . ALA A 1 224 ? -10.937 -9.234 -22.709 1.00 58.12 224 ALA A N 1
ATOM 1803 C CA . ALA A 1 224 ? -9.665 -9.306 -21.982 1.00 58.12 224 ALA A CA 1
ATOM 1804 C C . ALA A 1 224 ? -9.523 -10.573 -21.110 1.00 58.12 224 ALA A C 1
ATOM 1806 O O . ALA A 1 224 ? -8.406 -10.965 -20.767 1.00 58.12 224 ALA A O 1
ATOM 1807 N N . ALA A 1 225 ? -10.629 -11.253 -20.788 1.00 56.81 225 ALA A N 1
ATOM 1808 C CA . ALA A 1 225 ? -10.627 -12.479 -19.985 1.00 56.81 225 ALA A CA 1
ATOM 1809 C C . ALA A 1 225 ? -10.245 -13.752 -20.775 1.00 56.81 225 ALA A C 1
ATOM 1811 O O . ALA A 1 225 ? -9.968 -14.785 -20.170 1.00 56.81 225 ALA A O 1
ATOM 1812 N N . SER A 1 226 ? -10.169 -13.688 -22.111 1.00 53.44 226 SER A N 1
ATOM 1813 C CA . SER A 1 226 ? -9.945 -14.857 -22.981 1.00 53.44 226 SER A CA 1
ATOM 1814 C C . SER A 1 226 ? -8.469 -15.202 -23.261 1.00 53.44 226 SER A C 1
ATOM 1816 O O . SER A 1 226 ? -8.207 -16.217 -23.899 1.00 53.44 226 SER A O 1
ATOM 1818 N N . TRP A 1 227 ? -7.496 -14.405 -22.799 1.00 54.09 227 TRP A N 1
ATOM 1819 C CA . TRP A 1 227 ? -6.066 -14.588 -23.135 1.00 54.09 227 TRP A CA 1
ATOM 1820 C C . TRP A 1 227 ? -5.184 -15.052 -21.965 1.00 54.09 227 TRP A C 1
ATOM 1822 O O . TRP A 1 227 ? -3.959 -14.984 -22.033 1.00 54.09 227 TRP A O 1
ATOM 1832 N N . ARG A 1 228 ? -5.780 -15.537 -20.869 1.00 52.88 228 ARG A N 1
ATOM 1833 C CA . ARG A 1 228 ? -5.040 -16.099 -19.725 1.00 52.88 228 ARG A CA 1
ATOM 1834 C C . ARG A 1 228 ? -5.407 -17.556 -19.492 1.00 52.88 228 ARG A C 1
ATOM 1836 O O . ARG A 1 228 ? -6.074 -17.902 -18.524 1.00 52.88 228 ARG A O 1
ATOM 1843 N N . THR A 1 229 ? -4.950 -18.420 -20.380 1.00 50.03 229 THR A N 1
ATOM 1844 C CA . THR A 1 229 ? -4.801 -19.857 -20.133 1.00 50.03 229 THR A CA 1
ATOM 1845 C C . THR A 1 229 ? -3.783 -20.384 -21.142 1.00 50.03 229 THR A C 1
ATOM 1847 O O . THR A 1 229 ? -3.733 -19.888 -22.257 1.00 50.03 229 THR A O 1
ATOM 1850 N N . GLU A 1 230 ? -2.958 -21.346 -20.727 1.00 50.22 230 GLU A N 1
ATOM 1851 C CA . GLU A 1 230 ? -1.891 -22.003 -21.509 1.00 50.22 230 GLU A CA 1
ATOM 1852 C C . GLU A 1 230 ? -0.525 -21.295 -21.551 1.00 50.22 230 GLU A C 1
ATOM 1854 O O . GLU A 1 230 ? -0.157 -20.586 -22.476 1.00 50.22 230 GLU A O 1
ATOM 1859 N N . THR A 1 231 ? 0.299 -21.572 -20.540 1.00 46.84 231 THR A N 1
ATOM 1860 C CA . THR A 1 231 ? 1.717 -21.934 -20.746 1.00 46.84 231 THR A CA 1
ATOM 1861 C C . THR A 1 231 ? 2.220 -22.616 -19.477 1.00 46.84 231 THR A C 1
ATOM 1863 O O . THR A 1 231 ? 2.913 -22.051 -18.634 1.00 46.84 231 THR A O 1
ATOM 1866 N N . ALA A 1 232 ? 1.789 -23.867 -19.316 1.00 49.16 232 ALA A N 1
ATOM 1867 C CA . ALA A 1 232 ? 2.366 -24.805 -18.372 1.00 49.16 232 ALA A CA 1
ATOM 1868 C C . ALA A 1 232 ? 3.552 -25.524 -19.037 1.00 49.16 232 ALA A C 1
ATOM 1870 O O . ALA A 1 232 ? 3.439 -26.036 -20.147 1.00 49.16 232 ALA A O 1
ATOM 1871 N N . THR A 1 233 ? 4.666 -25.580 -18.307 1.00 48.94 233 THR A N 1
ATOM 1872 C CA . THR A 1 233 ? 5.613 -26.707 -18.258 1.00 48.94 233 THR A CA 1
ATOM 1873 C C . THR A 1 233 ? 6.209 -27.220 -19.577 1.00 48.94 233 THR A C 1
ATOM 1875 O O . THR A 1 233 ? 5.653 -28.099 -20.227 1.00 48.94 233 THR A O 1
ATOM 1878 N N . SER A 1 234 ? 7.450 -26.823 -19.873 1.00 46.00 234 SER A N 1
ATOM 1879 C CA . SER A 1 234 ? 8.397 -27.725 -20.545 1.00 46.00 234 SER A CA 1
ATOM 1880 C C . SER A 1 234 ? 9.841 -27.326 -20.239 1.00 46.00 234 SER A C 1
ATOM 1882 O O . SER A 1 234 ? 10.450 -26.517 -20.932 1.00 46.00 234 SER A O 1
ATOM 1884 N N . MET A 1 235 ? 10.391 -27.880 -19.155 1.00 53.19 235 MET A N 1
ATOM 1885 C CA . MET A 1 235 ? 11.837 -27.937 -18.956 1.00 53.19 235 MET A CA 1
ATOM 1886 C C . MET A 1 235 ? 12.331 -29.236 -19.580 1.00 53.19 235 MET A C 1
ATOM 1888 O O . MET A 1 235 ? 12.049 -30.317 -19.066 1.00 53.19 235 MET A O 1
ATOM 1892 N N . LYS A 1 236 ? 13.049 -29.130 -20.702 1.00 60.88 236 LYS A N 1
ATOM 1893 C CA . LYS A 1 236 ? 13.743 -30.259 -21.317 1.00 60.88 236 LYS A CA 1
ATOM 1894 C C . LYS A 1 236 ? 15.247 -30.024 -21.281 1.00 60.88 236 LYS A C 1
ATOM 1896 O O . LYS A 1 236 ? 15.797 -29.157 -21.950 1.00 60.88 236 LYS A O 1
ATOM 1901 N N . THR A 1 237 ? 15.855 -30.846 -20.444 1.00 49.22 237 THR A N 1
ATOM 1902 C CA . THR A 1 237 ? 17.263 -31.179 -20.277 1.00 49.22 237 THR A CA 1
ATOM 1903 C C . THR A 1 237 ? 17.963 -31.446 -21.612 1.00 49.22 237 THR A C 1
ATOM 1905 O O . THR A 1 237 ? 17.484 -32.231 -22.429 1.00 49.22 237 THR A O 1
ATOM 1908 N N . GLY A 1 238 ? 19.137 -30.841 -21.792 1.00 48.19 238 GLY A N 1
ATOM 1909 C CA . GLY A 1 238 ? 20.045 -31.087 -22.911 1.00 48.19 238 GLY A CA 1
ATOM 1910 C C . GLY A 1 238 ? 21.494 -30.963 -22.455 1.00 48.19 238 GLY A C 1
ATOM 1911 O O . GLY A 1 238 ? 22.085 -29.892 -22.522 1.00 48.19 238 GLY A O 1
ATOM 1912 N N . LEU A 1 239 ? 22.034 -32.073 -21.950 1.00 47.47 239 LEU A N 1
ATOM 1913 C CA . LEU A 1 239 ? 23.454 -32.299 -21.683 1.00 47.47 239 LEU A CA 1
ATOM 1914 C C . LEU A 1 239 ? 24.232 -32.311 -23.006 1.00 47.47 239 LEU A C 1
ATOM 1916 O O . LEU A 1 239 ? 23.899 -33.065 -23.916 1.00 47.47 239 LEU A O 1
ATOM 1920 N N . GLY A 1 240 ? 25.301 -31.524 -23.085 1.00 47.19 240 GLY A N 1
ATOM 1921 C CA . GLY A 1 240 ? 26.224 -31.515 -24.217 1.00 47.19 240 GLY A CA 1
ATOM 1922 C C . GLY A 1 240 ? 27.571 -30.958 -23.788 1.00 47.19 240 GLY A C 1
ATOM 1923 O O . GLY A 1 240 ? 27.866 -29.790 -24.011 1.00 47.19 240 GLY A O 1
ATOM 1924 N N . GLY A 1 241 ? 28.361 -31.791 -23.110 1.00 41.34 241 GLY A N 1
ATOM 1925 C CA . GLY A 1 241 ? 29.704 -31.445 -22.667 1.00 41.34 241 GLY A CA 1
ATOM 1926 C C . GLY A 1 241 ? 30.680 -31.267 -23.829 1.00 41.34 241 GLY A C 1
ATOM 1927 O O . GLY A 1 241 ? 30.656 -32.023 -24.799 1.00 41.34 241 GLY A O 1
ATOM 1928 N N . ARG A 1 242 ? 31.599 -30.310 -23.679 1.00 50.78 242 ARG A N 1
ATOM 1929 C CA . ARG A 1 242 ? 32.940 -30.365 -24.268 1.00 50.78 242 ARG A CA 1
ATOM 1930 C C . ARG A 1 242 ? 33.930 -29.604 -23.385 1.00 50.78 242 ARG A C 1
ATOM 1932 O O . ARG A 1 242 ? 33.673 -28.501 -22.923 1.00 50.78 242 ARG A O 1
ATOM 1939 N N . THR A 1 243 ? 35.025 -30.303 -23.129 1.00 54.84 243 THR A N 1
ATOM 1940 C CA . THR A 1 243 ? 36.141 -30.081 -22.205 1.00 54.84 243 THR A CA 1
ATOM 1941 C C . THR A 1 243 ? 37.085 -28.933 -22.604 1.00 54.84 243 THR A C 1
ATOM 1943 O O . THR A 1 243 ? 37.045 -28.477 -23.748 1.00 54.84 243 THR A O 1
ATOM 1946 N N . PRO A 1 244 ? 37.946 -28.469 -21.672 1.00 52.75 244 PRO A N 1
ATOM 1947 C CA . PRO A 1 244 ? 38.537 -27.134 -21.685 1.00 52.75 244 PRO A CA 1
ATOM 1948 C C . PRO A 1 244 ? 39.871 -27.078 -22.440 1.00 52.75 244 PRO A C 1
ATOM 1950 O O . PRO A 1 244 ? 40.596 -28.069 -22.528 1.00 52.75 244 PRO A O 1
ATOM 1953 N N . LYS A 1 245 ? 40.232 -25.891 -22.939 1.00 61.62 245 LYS A N 1
ATOM 1954 C CA . LYS A 1 245 ? 41.576 -25.600 -23.457 1.00 61.62 245 LYS A CA 1
ATOM 1955 C C . LYS A 1 245 ? 42.106 -24.302 -22.829 1.00 61.62 245 LYS A C 1
ATOM 1957 O O . LYS A 1 245 ? 41.479 -23.265 -23.028 1.00 61.62 245 LYS A O 1
ATOM 1962 N N . PRO A 1 246 ? 43.232 -24.341 -22.091 1.00 45.12 246 PRO A N 1
ATOM 1963 C CA . PRO A 1 246 ? 43.844 -23.162 -21.497 1.00 45.12 246 PRO A CA 1
ATOM 1964 C C . PRO A 1 246 ? 44.947 -22.603 -22.413 1.00 45.12 246 PRO A C 1
ATOM 1966 O O . PRO A 1 246 ? 45.883 -23.306 -22.785 1.00 45.12 246 PRO A O 1
ATOM 1969 N N . CYS A 1 247 ? 44.827 -21.334 -22.788 1.00 45.75 247 CYS A N 1
ATOM 1970 C CA . CYS A 1 247 ? 45.861 -20.461 -23.364 1.00 45.75 247 CYS A CA 1
ATOM 1971 C C . CYS A 1 247 ? 45.233 -19.060 -23.396 1.00 45.75 247 CYS A C 1
ATOM 1973 O O . CYS A 1 247 ? 44.077 -18.944 -23.771 1.00 45.75 247 CYS A O 1
ATOM 1975 N N . SER A 1 248 ? 45.862 -17.950 -23.043 1.00 49.59 248 SER A N 1
ATOM 1976 C CA . SER A 1 248 ? 47.256 -17.653 -22.740 1.00 49.59 248 SER A CA 1
ATOM 1977 C C . SER A 1 248 ? 47.291 -16.175 -22.330 1.00 49.59 248 SER A C 1
ATOM 1979 O O . SER A 1 248 ? 46.744 -15.351 -23.052 1.00 49.59 248 SER A O 1
ATOM 1981 N N . LYS A 1 249 ? 47.930 -15.873 -21.193 1.00 45.16 249 LYS A N 1
ATOM 1982 C CA . LYS A 1 249 ? 48.616 -14.615 -20.833 1.00 45.16 249 LYS A CA 1
ATOM 1983 C C . LYS A 1 249 ? 48.114 -13.330 -21.523 1.00 45.16 249 LYS A C 1
ATOM 1985 O O . LYS A 1 249 ? 48.635 -12.963 -22.572 1.00 45.16 249 LYS A O 1
ATOM 1990 N N . VAL A 1 250 ? 47.209 -12.602 -20.866 1.00 52.22 250 VAL A N 1
ATOM 1991 C CA . VAL A 1 250 ? 46.935 -11.186 -21.156 1.00 52.22 250 VAL A CA 1
ATOM 1992 C C . VAL A 1 250 ? 46.874 -10.420 -19.830 1.00 52.22 250 VAL A C 1
ATOM 1994 O O . VAL A 1 250 ? 46.248 -10.854 -18.871 1.00 52.22 250 VAL A O 1
ATOM 1997 N N . THR A 1 251 ? 47.644 -9.340 -19.810 1.00 51.69 251 THR A N 1
ATOM 1998 C CA . THR A 1 251 ? 47.828 -8.241 -18.847 1.00 51.69 251 THR A CA 1
ATOM 1999 C C . THR A 1 251 ? 46.710 -7.979 -17.819 1.00 51.69 251 THR A C 1
ATOM 2001 O O . THR A 1 251 ? 45.542 -7.950 -18.203 1.00 51.69 251 THR A O 1
ATOM 2004 N N . PRO A 1 252 ? 47.044 -7.693 -16.538 1.00 45.09 252 PRO A N 1
ATOM 2005 C CA . PRO A 1 252 ? 46.056 -7.372 -15.512 1.00 45.09 252 PRO A CA 1
ATOM 2006 C C . PRO A 1 252 ? 45.500 -5.962 -15.751 1.00 45.09 252 PRO A C 1
ATOM 2008 O O . PRO A 1 252 ? 46.204 -4.968 -15.579 1.00 45.09 252 PRO A O 1
ATOM 2011 N N . TYR A 1 253 ? 44.240 -5.885 -16.177 1.00 49.66 253 TYR A N 1
ATOM 2012 C CA . TYR A 1 253 ? 43.454 -4.651 -16.135 1.00 49.66 253 TYR A CA 1
ATOM 2013 C C . TYR A 1 253 ? 42.894 -4.432 -14.714 1.00 49.66 253 TYR A C 1
ATOM 2015 O O . TYR A 1 253 ? 42.679 -5.412 -13.999 1.00 49.66 253 TYR A O 1
ATOM 2023 N N . PRO A 1 254 ? 42.614 -3.184 -14.288 1.00 56.88 254 PRO A N 1
ATOM 2024 C CA . PRO A 1 254 ? 42.220 -2.847 -12.910 1.00 56.88 254 PRO A CA 1
ATOM 2025 C C . PRO A 1 254 ? 40.817 -3.327 -12.487 1.00 56.88 254 PRO A C 1
ATOM 2027 O O . PRO A 1 254 ? 40.310 -2.898 -11.457 1.00 56.88 254 PRO A O 1
ATOM 2030 N N . THR A 1 255 ? 40.156 -4.177 -13.272 1.00 55.69 255 THR A N 1
ATOM 2031 C CA . THR A 1 255 ? 38.728 -4.493 -13.121 1.00 55.69 255 THR A CA 1
ATOM 2032 C C . THR A 1 255 ? 38.433 -5.432 -11.950 1.00 55.69 255 THR A C 1
ATOM 2034 O O . THR A 1 255 ? 37.354 -5.375 -11.378 1.00 55.69 255 THR A O 1
ATOM 2037 N N . GLN A 1 256 ? 39.401 -6.254 -11.535 1.00 56.28 256 GLN A N 1
ATOM 2038 C CA . GLN A 1 256 ? 39.169 -7.301 -10.532 1.00 56.28 256 GLN A CA 1
ATOM 2039 C C . GLN A 1 256 ? 38.896 -6.755 -9.119 1.00 56.28 256 GLN A C 1
ATOM 2041 O O . GLN A 1 256 ? 38.226 -7.408 -8.330 1.00 56.28 256 GLN A O 1
ATOM 2046 N N . VAL A 1 257 ? 39.376 -5.545 -8.810 1.00 61.19 257 VAL A N 1
ATOM 2047 C CA . VAL A 1 257 ? 39.155 -4.903 -7.500 1.00 61.19 257 VAL A CA 1
ATOM 2048 C C . VAL A 1 257 ? 37.733 -4.336 -7.390 1.00 61.19 257 VAL A C 1
ATOM 2050 O O . VAL A 1 257 ? 37.146 -4.354 -6.313 1.00 61.19 257 VAL A O 1
ATOM 2053 N N . MET A 1 258 ? 37.142 -3.896 -8.508 1.00 65.38 258 MET A N 1
ATOM 2054 C CA . MET A 1 258 ? 35.793 -3.318 -8.508 1.00 65.38 258 MET A CA 1
ATOM 2055 C C . MET A 1 258 ? 34.698 -4.359 -8.265 1.00 65.38 258 MET A C 1
ATOM 2057 O O . MET A 1 258 ? 33.686 -4.049 -7.636 1.00 65.38 258 MET A O 1
ATOM 2061 N N . ASP A 1 259 ? 34.903 -5.590 -8.731 1.00 72.75 259 ASP A N 1
ATOM 2062 C CA . ASP A 1 259 ? 33.942 -6.676 -8.529 1.00 72.75 259 ASP A CA 1
ATOM 2063 C C . ASP A 1 259 ? 33.875 -7.094 -7.052 1.00 72.75 259 ASP A C 1
ATOM 2065 O O . ASP A 1 259 ? 32.787 -7.291 -6.515 1.00 72.75 259 ASP A O 1
ATOM 2069 N N . GLU A 1 260 ? 35.018 -7.136 -6.356 1.00 81.56 260 GLU A N 1
ATOM 2070 C CA . GLU A 1 260 ? 35.066 -7.460 -4.925 1.00 81.56 260 GLU A CA 1
ATOM 2071 C C . GLU A 1 260 ? 34.385 -6.384 -4.061 1.00 81.56 260 GLU A C 1
ATOM 2073 O O . GLU A 1 260 ? 33.645 -6.711 -3.129 1.00 81.56 260 GLU A O 1
ATOM 2078 N N . GLU A 1 261 ? 34.585 -5.100 -4.378 1.00 83.75 261 GLU A N 1
ATOM 2079 C CA . GLU A 1 261 ? 33.917 -3.994 -3.678 1.00 83.75 261 GLU A CA 1
ATOM 2080 C C . GLU A 1 261 ? 32.398 -4.022 -3.895 1.00 83.75 261 GLU A C 1
ATOM 2082 O O . GLU A 1 261 ? 31.628 -3.922 -2.932 1.00 83.75 261 GLU A O 1
ATOM 2087 N N . ASN A 1 262 ? 31.953 -4.228 -5.138 1.00 84.81 262 ASN A N 1
ATOM 2088 C CA . ASN A 1 262 ? 30.534 -4.350 -5.466 1.00 84.81 262 ASN A CA 1
ATOM 2089 C C . ASN A 1 262 ? 29.889 -5.547 -4.757 1.00 84.81 262 ASN A C 1
ATOM 2091 O O . ASN A 1 262 ? 28.796 -5.412 -4.203 1.00 84.81 262 ASN A O 1
ATOM 2095 N N . ASP A 1 263 ? 30.573 -6.689 -4.696 1.00 87.00 263 ASP A N 1
ATOM 2096 C CA . ASP A 1 263 ? 30.098 -7.880 -3.992 1.00 87.00 263 ASP A CA 1
ATOM 2097 C C . ASP A 1 263 ? 29.898 -7.634 -2.489 1.00 87.00 263 ASP A C 1
ATOM 2099 O O . ASP A 1 263 ? 28.919 -8.106 -1.897 1.00 87.00 263 ASP A O 1
ATOM 2103 N N . VAL A 1 264 ? 30.804 -6.887 -1.849 1.00 91.00 264 VAL A N 1
ATOM 2104 C CA . VAL A 1 264 ? 30.664 -6.504 -0.435 1.00 91.00 264 VAL A CA 1
ATOM 2105 C C . VAL A 1 264 ? 29.448 -5.594 -0.243 1.00 91.00 264 VAL A C 1
ATOM 2107 O O . VAL A 1 264 ? 28.644 -5.835 0.664 1.00 91.00 264 VAL A O 1
ATOM 2110 N N . VAL A 1 265 ? 29.262 -4.602 -1.120 1.00 92.69 265 VAL A N 1
ATOM 2111 C CA . VAL A 1 265 ? 28.116 -3.679 -1.073 1.00 92.69 265 VAL A CA 1
ATOM 2112 C C . VAL A 1 265 ? 26.793 -4.415 -1.306 1.00 92.69 265 VAL A C 1
ATOM 2114 O O . VAL A 1 265 ? 25.823 -4.178 -0.581 1.00 92.69 265 VAL A O 1
ATOM 2117 N N . VAL A 1 266 ? 26.736 -5.341 -2.268 1.00 92.69 266 VAL A N 1
ATOM 2118 C CA . VAL A 1 266 ? 25.544 -6.161 -2.539 1.00 92.69 266 VAL A CA 1
ATOM 2119 C C . VAL A 1 266 ? 25.190 -7.000 -1.313 1.00 92.69 266 VAL A C 1
ATOM 2121 O O . VAL A 1 266 ? 24.051 -6.932 -0.850 1.00 92.69 266 VAL A O 1
ATOM 2124 N N . LYS A 1 267 ? 26.157 -7.703 -0.708 1.00 94.00 267 LYS A N 1
ATOM 2125 C CA . LYS A 1 267 ? 25.929 -8.482 0.525 1.00 94.00 267 LYS A CA 1
ATOM 2126 C C . LYS A 1 267 ? 25.442 -7.610 1.684 1.00 94.00 267 LYS A C 1
ATOM 2128 O O . LYS A 1 267 ? 24.579 -8.028 2.463 1.00 94.00 267 LYS A O 1
ATOM 2133 N N . GLU A 1 268 ? 25.966 -6.393 1.820 1.00 95.38 268 GLU A N 1
ATOM 2134 C CA . GLU A 1 268 ? 25.506 -5.453 2.843 1.00 95.38 268 GLU A CA 1
ATOM 2135 C C . GLU A 1 268 ? 24.059 -5.002 2.594 1.00 95.38 268 GLU A C 1
ATOM 2137 O O . GLU A 1 268 ? 23.241 -5.001 3.525 1.00 95.38 268 GLU A O 1
ATOM 2142 N N . LEU A 1 269 ? 23.718 -4.673 1.346 1.00 95.44 269 LEU A N 1
ATOM 2143 C CA . LEU A 1 269 ? 22.366 -4.292 0.942 1.00 95.44 269 LEU A CA 1
ATOM 2144 C C . LEU A 1 269 ? 21.374 -5.447 1.079 1.00 95.44 269 LEU A C 1
ATOM 2146 O O . LEU A 1 269 ? 20.256 -5.214 1.526 1.00 95.44 269 LEU A O 1
ATOM 2150 N N . GLU A 1 270 ? 21.761 -6.684 0.782 1.00 95.75 270 GLU A N 1
ATOM 2151 C CA . GLU A 1 270 ? 20.941 -7.876 1.023 1.00 95.75 270 GLU A CA 1
ATOM 2152 C C . GLU A 1 270 ? 20.682 -8.080 2.519 1.00 95.75 270 GLU A C 1
ATOM 2154 O O . GLU A 1 270 ? 19.537 -8.258 2.947 1.00 95.75 270 GLU A O 1
ATOM 2159 N N . LYS A 1 271 ? 21.726 -7.960 3.351 1.00 96.94 271 LYS A N 1
ATOM 2160 C CA . LYS A 1 271 ? 21.591 -8.020 4.814 1.00 96.94 271 LYS A CA 1
ATOM 2161 C C . LYS A 1 271 ? 20.708 -6.892 5.344 1.00 96.94 271 LYS A C 1
ATOM 2163 O O . LYS A 1 271 ? 20.006 -7.072 6.341 1.00 96.94 271 LYS A O 1
ATOM 2168 N N . ARG A 1 272 ? 20.773 -5.702 4.742 1.00 96.38 272 ARG A N 1
ATOM 2169 C CA . ARG A 1 272 ? 19.888 -4.580 5.076 1.00 96.38 272 ARG A CA 1
ATOM 2170 C C . ARG A 1 272 ? 18.458 -4.871 4.637 1.00 96.38 272 ARG A C 1
ATOM 2172 O O . ARG A 1 272 ? 17.562 -4.737 5.457 1.00 96.38 272 ARG A O 1
ATOM 2179 N N . LEU A 1 273 ? 18.250 -5.349 3.414 1.00 97.19 273 LEU A N 1
ATOM 2180 C CA . LEU A 1 273 ? 16.935 -5.696 2.883 1.00 97.19 273 LEU A CA 1
ATOM 2181 C C . LEU A 1 273 ? 16.235 -6.725 3.768 1.00 97.19 273 LEU A C 1
ATOM 2183 O O . LEU A 1 273 ? 15.048 -6.575 4.043 1.00 97.19 273 LEU A O 1
ATOM 2187 N N . LEU A 1 274 ? 16.961 -7.738 4.243 1.00 97.31 274 LEU A N 1
ATOM 2188 C CA . LEU A 1 274 ? 16.410 -8.739 5.152 1.00 97.31 274 LEU A CA 1
ATOM 2189 C C . LEU A 1 274 ? 15.936 -8.106 6.468 1.00 97.31 274 LEU A C 1
ATOM 2191 O O . LEU A 1 274 ? 14.822 -8.383 6.905 1.00 97.31 274 LEU A O 1
ATOM 2195 N N . ARG A 1 275 ? 16.747 -7.220 7.061 1.00 97.25 275 ARG A N 1
ATOM 2196 C CA . ARG A 1 275 ? 16.384 -6.477 8.278 1.00 97.25 275 ARG A CA 1
ATOM 2197 C C . ARG A 1 275 ? 15.159 -5.589 8.057 1.00 97.25 275 ARG A C 1
ATOM 2199 O O . ARG A 1 275 ? 14.239 -5.643 8.860 1.00 97.25 275 ARG A O 1
ATOM 2206 N N . GLU A 1 276 ? 15.112 -4.836 6.960 1.00 96.50 276 GLU A N 1
ATOM 2207 C CA . GLU A 1 276 ? 13.971 -3.964 6.639 1.00 96.50 276 GLU A CA 1
ATOM 2208 C C . GLU A 1 276 ? 12.689 -4.765 6.335 1.00 96.50 276 GLU A C 1
ATOM 2210 O O . GLU A 1 276 ? 11.582 -4.339 6.659 1.00 96.50 276 GLU A O 1
ATOM 2215 N N . CYS A 1 277 ? 12.807 -5.956 5.737 1.00 96.44 277 CYS A N 1
ATOM 2216 C CA . CYS A 1 277 ? 11.661 -6.854 5.572 1.00 96.44 277 CYS A CA 1
ATOM 2217 C C . CYS A 1 277 ? 11.159 -7.371 6.929 1.00 96.44 277 CYS A C 1
ATOM 2219 O O . CYS A 1 277 ? 9.955 -7.379 7.163 1.00 96.44 277 CYS A O 1
ATOM 2221 N N . GLN A 1 278 ? 12.066 -7.758 7.833 1.00 97.25 278 GLN A N 1
ATOM 2222 C CA . GLN A 1 278 ? 11.707 -8.213 9.180 1.00 97.25 278 GLN A CA 1
ATOM 2223 C C . GLN A 1 278 ? 11.011 -7.112 9.987 1.00 97.25 278 GLN A C 1
ATOM 2225 O O . GLN A 1 278 ? 9.959 -7.362 10.570 1.00 97.25 278 GLN A O 1
ATOM 2230 N N . THR A 1 279 ? 11.546 -5.886 9.984 1.00 96.81 279 THR A N 1
ATOM 2231 C CA . THR A 1 279 ? 10.930 -4.749 10.688 1.00 96.81 279 THR A CA 1
ATOM 2232 C C . THR A 1 279 ? 9.550 -4.424 10.124 1.00 96.81 279 THR A C 1
ATOM 2234 O O . THR A 1 279 ? 8.607 -4.234 10.894 1.00 96.81 279 THR A O 1
ATOM 2237 N N . ARG A 1 280 ? 9.391 -4.429 8.792 1.00 98.06 280 ARG A N 1
ATOM 2238 C CA . ARG A 1 280 ? 8.086 -4.275 8.134 1.00 98.06 280 ARG A CA 1
ATOM 2239 C C . ARG A 1 280 ? 7.092 -5.333 8.618 1.00 98.06 280 ARG A C 1
ATOM 2241 O O . ARG A 1 280 ? 5.987 -4.974 9.018 1.00 98.06 280 ARG A O 1
ATOM 2248 N N . ASP A 1 281 ? 7.483 -6.605 8.614 1.00 97.75 281 ASP A N 1
ATOM 2249 C CA . ASP A 1 281 ? 6.612 -7.719 9.009 1.00 97.75 281 ASP A CA 1
ATOM 2250 C C . ASP A 1 281 ? 6.239 -7.655 10.503 1.00 97.75 281 ASP A C 1
ATOM 2252 O O . ASP A 1 281 ? 5.126 -8.006 10.898 1.00 97.75 281 ASP A O 1
ATOM 2256 N N . GLU A 1 282 ? 7.146 -7.183 11.362 1.00 98.06 282 GLU A N 1
ATOM 2257 C CA . GLU A 1 282 ? 6.862 -6.945 12.781 1.00 98.06 282 GLU A CA 1
ATOM 2258 C C . GLU A 1 282 ? 5.849 -5.817 12.997 1.00 98.06 282 GLU A C 1
ATOM 2260 O O . GLU A 1 282 ? 4.938 -5.960 13.820 1.00 98.06 282 GLU A O 1
ATOM 2265 N N . ILE A 1 283 ? 5.987 -4.704 12.270 1.00 97.75 283 ILE A N 1
ATOM 2266 C CA . ILE A 1 283 ? 5.042 -3.584 12.341 1.00 97.75 283 ILE A CA 1
ATOM 2267 C C . ILE A 1 283 ? 3.675 -4.025 11.809 1.00 97.75 283 ILE A C 1
ATOM 2269 O O . ILE A 1 283 ? 2.662 -3.750 12.451 1.00 97.75 283 ILE A O 1
ATOM 2273 N N . GLU A 1 284 ? 3.639 -4.777 10.707 1.00 97.88 284 GLU A N 1
ATOM 2274 C CA . GLU A 1 284 ? 2.406 -5.332 10.144 1.00 97.88 284 GLU A CA 1
ATOM 2275 C C . GLU A 1 284 ? 1.676 -6.224 11.153 1.00 97.88 284 GLU A C 1
ATOM 2277 O O . GLU A 1 284 ? 0.486 -6.039 11.399 1.00 97.88 284 GLU A O 1
ATOM 2282 N N . LYS A 1 285 ? 2.396 -7.125 11.836 1.00 97.88 285 LYS A N 1
ATOM 2283 C CA . LYS A 1 285 ? 1.827 -7.955 12.912 1.00 97.88 285 LYS A CA 1
ATOM 2284 C C . LYS A 1 285 ? 1.260 -7.118 14.060 1.00 97.88 285 LYS A C 1
ATOM 2286 O O . LYS A 1 285 ? 0.207 -7.453 14.605 1.00 97.88 285 LYS A O 1
ATOM 2291 N N . ARG A 1 286 ? 1.941 -6.035 14.461 1.00 97.12 286 ARG A N 1
ATOM 2292 C CA . ARG A 1 286 ? 1.447 -5.119 15.510 1.00 97.12 286 ARG A CA 1
ATOM 2293 C C . ARG A 1 286 ? 0.186 -4.385 15.063 1.00 97.12 286 ARG A C 1
ATOM 2295 O O . ARG A 1 286 ? -0.723 -4.220 15.875 1.00 97.12 286 ARG A O 1
ATOM 2302 N N . LEU A 1 287 ? 0.134 -3.976 13.799 1.00 96.69 287 LEU A N 1
ATOM 2303 C CA . LEU A 1 287 ? -1.004 -3.293 13.196 1.00 96.69 287 LEU A CA 1
ATOM 2304 C C . LEU A 1 287 ? -2.209 -4.242 13.104 1.00 96.69 287 LEU A C 1
ATOM 2306 O O . LEU A 1 287 ? -3.256 -3.921 13.656 1.00 96.69 287 LEU A O 1
ATOM 2310 N N . GLN A 1 288 ? -2.028 -5.463 12.591 1.00 96.06 288 GLN A N 1
ATOM 2311 C CA . GLN A 1 288 ? -3.062 -6.510 12.572 1.00 96.06 288 GLN A CA 1
ATOM 2312 C C . GLN A 1 288 ? -3.586 -6.847 13.977 1.00 96.06 288 GLN A C 1
ATOM 2314 O O . GLN A 1 288 ? -4.791 -6.985 14.182 1.00 96.06 288 GLN A O 1
ATOM 2319 N N . LYS A 1 289 ? -2.698 -6.941 14.980 1.00 96.69 289 LYS A N 1
ATOM 2320 C CA . LYS A 1 289 ? -3.097 -7.155 16.382 1.00 96.69 289 LYS A CA 1
ATOM 2321 C C . LYS A 1 289 ? -3.933 -5.996 16.932 1.00 96.69 289 LYS A C 1
ATOM 2323 O O . LYS A 1 289 ? -4.796 -6.217 17.772 1.00 96.69 289 LYS A O 1
ATOM 2328 N N . MET A 1 290 ? -3.656 -4.768 16.504 1.00 93.81 290 MET A N 1
ATOM 2329 C CA . MET A 1 290 ? -4.423 -3.597 16.918 1.00 93.81 290 MET A CA 1
ATOM 2330 C C . MET A 1 290 ? -5.768 -3.515 16.200 1.00 93.81 290 MET A C 1
ATOM 2332 O O . MET A 1 290 ? -6.741 -3.077 16.798 1.00 93.81 290 MET A O 1
ATOM 2336 N N . GLU A 1 291 ? -5.836 -3.963 14.948 1.00 93.44 291 GLU A N 1
ATOM 2337 C CA . GLU A 1 291 ? -7.063 -4.011 14.148 1.00 93.44 291 GLU A CA 1
ATOM 2338 C C . GLU A 1 291 ? -8.025 -5.112 14.579 1.00 93.44 291 GLU A C 1
ATOM 2340 O O . GLU A 1 291 ? -9.237 -4.928 14.493 1.00 93.44 291 GLU A O 1
ATOM 2345 N N . SER A 1 292 ? -7.511 -6.226 15.107 1.00 94.56 292 SER A N 1
ATOM 2346 C CA . SER A 1 292 ? -8.354 -7.271 15.695 1.00 94.56 292 SER A CA 1
ATOM 2347 C C . SER A 1 292 ? -8.976 -6.859 17.033 1.00 94.56 292 SER A C 1
ATOM 2349 O O . SER A 1 292 ? -9.961 -7.455 17.469 1.00 94.56 292 SER A O 1
ATOM 2351 N N . THR A 1 293 ? -8.443 -5.821 17.685 1.00 91.69 293 THR A N 1
ATOM 2352 C CA . THR A 1 293 ? -9.027 -5.234 18.893 1.00 91.69 293 THR A CA 1
ATOM 2353 C C . THR A 1 293 ? -9.857 -4.001 18.555 1.00 91.69 293 THR A C 1
ATOM 2355 O O . THR A 1 293 ? -9.384 -3.078 17.900 1.00 91.69 293 THR A O 1
ATOM 2358 N N . ARG A 1 294 ? -11.098 -3.931 19.051 1.00 91.50 294 ARG A N 1
ATOM 2359 C CA . ARG A 1 294 ? -11.922 -2.722 18.909 1.00 91.50 294 ARG A CA 1
ATOM 2360 C C . ARG A 1 294 ? -11.218 -1.534 19.572 1.00 91.50 294 ARG A C 1
ATOM 2362 O O . ARG A 1 294 ? -10.993 -1.562 20.779 1.00 91.50 294 ARG A O 1
ATOM 2369 N N . ILE A 1 295 ? -10.947 -0.486 18.795 1.00 91.31 295 ILE A N 1
ATOM 2370 C CA . ILE A 1 295 ? -10.382 0.782 19.277 1.00 91.31 295 ILE A CA 1
ATOM 2371 C C . ILE A 1 295 ? -11.441 1.500 20.123 1.00 91.31 295 ILE A C 1
ATOM 2373 O O . ILE A 1 295 ? -12.503 1.865 19.617 1.00 91.31 295 ILE A O 1
ATOM 2377 N N . ARG A 1 296 ? -11.166 1.692 21.413 1.00 91.25 296 ARG A N 1
ATOM 2378 C CA . ARG A 1 296 ? -12.072 2.299 22.405 1.00 91.25 296 ARG A CA 1
ATOM 2379 C C . ARG A 1 296 ? -11.618 3.677 22.871 1.00 91.25 296 ARG A C 1
ATOM 2381 O O . ARG A 1 296 ? -12.439 4.430 23.385 1.00 91.25 296 ARG A O 1
ATOM 2388 N N . SER A 1 297 ? -10.341 4.016 22.701 1.00 92.69 297 SER A N 1
ATOM 2389 C CA . SER A 1 297 ? -9.771 5.270 23.205 1.00 92.69 297 SER A CA 1
ATOM 2390 C C . SER A 1 297 ? -9.050 6.089 22.127 1.00 92.69 297 SER A C 1
ATOM 2392 O O . SER A 1 297 ? -8.572 5.572 21.114 1.00 92.69 297 SER A O 1
ATOM 2394 N N . GLY A 1 298 ? -8.956 7.406 22.345 1.00 93.06 298 GLY A N 1
ATOM 2395 C CA . GLY A 1 298 ? -8.201 8.305 21.465 1.00 93.06 298 GLY A CA 1
ATOM 2396 C C . GLY A 1 298 ? -6.696 8.007 21.451 1.00 93.06 298 GLY A C 1
ATOM 2397 O O . GLY A 1 298 ? -6.051 8.162 20.416 1.00 93.06 298 GLY A O 1
ATOM 2398 N N . SER A 1 299 ? -6.143 7.512 22.564 1.00 94.06 299 SER A N 1
ATOM 2399 C CA . SER A 1 299 ? -4.741 7.088 22.660 1.00 94.06 299 SER A CA 1
ATOM 2400 C C . SER A 1 299 ? -4.459 5.833 21.830 1.00 94.06 299 SER A C 1
ATOM 2402 O O . SER A 1 299 ? -3.436 5.774 21.150 1.00 94.06 299 SER A O 1
ATOM 2404 N N . GLU A 1 300 ? -5.376 4.861 21.805 1.00 94.56 300 GLU A N 1
ATOM 2405 C CA . GLU A 1 300 ? -5.293 3.706 20.901 1.00 94.56 300 GLU A CA 1
ATOM 2406 C C . GLU A 1 300 ? -5.340 4.137 19.435 1.00 94.56 300 GLU A C 1
ATOM 2408 O O . GLU A 1 300 ? -4.525 3.679 18.635 1.00 94.56 300 GLU A O 1
ATOM 2413 N N . ARG A 1 301 ? -6.233 5.073 19.085 1.00 93.12 301 ARG A N 1
ATOM 2414 C CA . ARG A 1 301 ? -6.292 5.631 17.727 1.00 93.12 301 ARG A CA 1
ATOM 2415 C C . ARG A 1 301 ? -4.980 6.322 17.343 1.00 93.12 301 ARG A C 1
ATOM 2417 O O . ARG A 1 301 ? -4.473 6.088 16.251 1.00 93.12 301 ARG A O 1
ATOM 2424 N N . ALA A 1 302 ? -4.405 7.131 18.234 1.00 95.06 302 ALA A N 1
ATOM 2425 C CA . ALA A 1 302 ? -3.113 7.776 18.000 1.00 95.06 302 ALA A CA 1
ATOM 2426 C C . ALA A 1 302 ? -1.985 6.748 17.812 1.00 95.06 302 ALA A C 1
ATOM 2428 O O . ALA A 1 302 ? -1.146 6.904 16.926 1.00 95.06 302 ALA A O 1
ATOM 2429 N N . 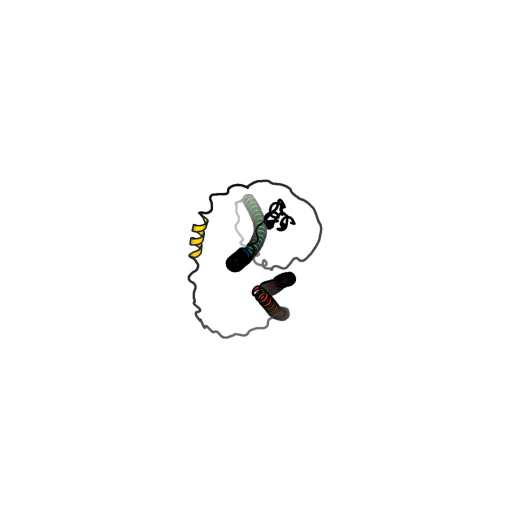LYS A 1 303 ? -2.002 5.661 18.593 1.00 96.88 303 LYS A N 1
ATOM 2430 C CA . LYS A 1 303 ? -1.046 4.555 18.467 1.00 96.88 303 LYS A CA 1
ATOM 2431 C C . LYS A 1 303 ? -1.196 3.808 17.137 1.00 96.88 303 LYS A C 1
ATOM 2433 O O . LYS A 1 303 ? -0.181 3.480 16.529 1.00 96.88 303 LYS A O 1
ATOM 2438 N N . LYS A 1 304 ? -2.428 3.589 16.659 1.00 96.94 304 LYS A N 1
ATOM 2439 C CA . LYS A 1 304 ? -2.689 3.011 15.329 1.00 96.94 304 LYS A CA 1
ATOM 2440 C C . LYS A 1 304 ? -2.100 3.890 14.227 1.00 96.94 304 LYS A C 1
ATOM 2442 O O . LYS A 1 304 ? -1.331 3.397 13.412 1.00 96.94 304 LYS A O 1
ATOM 2447 N N . ILE A 1 305 ? -2.381 5.193 14.265 1.00 94.94 305 ILE A N 1
ATOM 2448 C CA . ILE A 1 305 ? -1.853 6.159 13.287 1.00 94.94 305 ILE A CA 1
ATOM 2449 C C . ILE A 1 305 ? -0.316 6.188 13.308 1.00 94.94 305 ILE A C 1
ATOM 2451 O O . ILE A 1 305 ? 0.318 6.286 12.257 1.00 94.94 305 ILE A O 1
ATOM 2455 N N . ALA A 1 306 ? 0.307 6.097 14.488 1.00 97.44 306 ALA A N 1
ATOM 2456 C CA . ALA A 1 306 ? 1.762 6.014 14.602 1.00 97.44 306 ALA A CA 1
ATOM 2457 C C . ALA A 1 306 ? 2.316 4.747 13.925 1.00 97.44 306 ALA A C 1
ATOM 2459 O O . ALA A 1 306 ? 3.225 4.854 13.105 1.00 97.44 306 ALA A O 1
ATOM 2460 N N . LEU A 1 307 ? 1.714 3.579 14.181 1.00 97.50 307 LEU A N 1
ATOM 2461 C CA . LEU A 1 307 ? 2.103 2.320 13.533 1.00 97.50 307 LEU A CA 1
ATOM 2462 C C . LEU A 1 307 ? 1.894 2.342 12.014 1.00 97.50 307 LEU A C 1
ATOM 2464 O O . LEU A 1 307 ? 2.730 1.822 11.285 1.00 97.50 307 LEU A O 1
ATOM 2468 N N . GLU A 1 308 ? 0.824 2.961 11.514 1.00 97.19 308 GLU A N 1
ATOM 2469 C CA . GLU A 1 308 ? 0.593 3.127 10.070 1.00 97.19 308 GLU A CA 1
ATOM 2470 C C . GLU A 1 308 ? 1.693 3.974 9.414 1.00 97.19 308 GLU A C 1
ATOM 2472 O O . GLU A 1 308 ? 2.193 3.639 8.338 1.00 97.19 308 GLU A O 1
ATOM 2477 N N . ARG A 1 309 ? 2.122 5.058 10.075 1.00 97.56 309 ARG A N 1
ATOM 2478 C CA . ARG A 1 309 ? 3.236 5.895 9.600 1.00 97.56 309 ARG A CA 1
ATOM 2479 C C . ARG A 1 309 ? 4.559 5.133 9.610 1.00 97.56 309 ARG A C 1
ATOM 2481 O O . ARG A 1 309 ? 5.311 5.229 8.641 1.00 97.56 309 ARG A O 1
ATOM 2488 N N . GLU A 1 310 ? 4.824 4.374 10.672 1.00 97.25 310 GLU A N 1
ATOM 2489 C CA . GLU A 1 310 ? 5.999 3.501 10.774 1.00 97.25 310 GLU A CA 1
ATOM 2490 C C . GLU A 1 310 ? 5.991 2.420 9.685 1.00 97.25 310 GLU A C 1
ATOM 2492 O O . GLU A 1 310 ? 7.015 2.192 9.043 1.00 97.25 310 GLU A O 1
ATOM 2497 N N . PHE A 1 311 ? 4.834 1.813 9.404 1.00 97.81 311 PHE A N 1
ATOM 2498 C CA . PHE A 1 311 ? 4.682 0.803 8.356 1.00 97.81 311 PHE A CA 1
ATOM 2499 C C . PHE A 1 311 ? 5.010 1.369 6.970 1.00 97.81 311 PHE A C 1
ATOM 2501 O O . PHE A 1 311 ? 5.789 0.777 6.222 1.00 97.81 311 PHE A O 1
ATOM 2508 N N . ILE A 1 312 ? 4.485 2.556 6.646 1.00 96.31 312 ILE A N 1
ATOM 2509 C CA . ILE A 1 312 ? 4.797 3.250 5.389 1.00 96.31 312 ILE A CA 1
ATOM 2510 C C . ILE A 1 312 ? 6.297 3.572 5.304 1.00 96.31 312 ILE A C 1
ATOM 2512 O O . ILE A 1 312 ? 6.896 3.417 4.238 1.00 96.31 312 ILE A O 1
ATOM 2516 N N . ALA A 1 313 ? 6.921 4.008 6.403 1.00 97.06 313 ALA A N 1
ATOM 2517 C CA . ALA A 1 313 ? 8.355 4.290 6.438 1.00 97.06 313 ALA A CA 1
ATOM 2518 C C . ALA A 1 313 ? 9.197 3.025 6.186 1.00 97.06 313 ALA A C 1
ATOM 2520 O O . ALA A 1 313 ? 10.090 3.052 5.339 1.00 97.06 313 ALA A O 1
ATOM 2521 N N . ALA A 1 314 ? 8.863 1.905 6.834 1.00 96.38 314 ALA A N 1
ATOM 2522 C CA . ALA A 1 314 ? 9.519 0.616 6.606 1.00 96.38 314 ALA A CA 1
ATOM 2523 C C . ALA A 1 314 ? 9.334 0.131 5.155 1.00 96.38 314 ALA A C 1
ATOM 2525 O O . ALA A 1 314 ? 10.279 -0.332 4.517 1.00 96.38 314 ALA A O 1
ATOM 2526 N N . GLN A 1 315 ? 8.140 0.307 4.578 1.00 96.81 315 GLN A N 1
ATOM 2527 C CA . GLN A 1 315 ? 7.877 -0.046 3.182 1.00 96.81 315 GLN A CA 1
ATOM 2528 C C . GLN A 1 315 ? 8.724 0.779 2.199 1.00 96.81 315 GLN A C 1
ATOM 2530 O O . GLN A 1 315 ? 9.236 0.221 1.224 1.00 96.81 315 GLN A O 1
ATOM 2535 N N . ARG A 1 316 ? 8.919 2.082 2.460 1.00 97.06 316 ARG A N 1
ATOM 2536 C CA . ARG A 1 316 ? 9.840 2.922 1.673 1.00 97.06 316 ARG A CA 1
ATOM 2537 C C . ARG A 1 316 ? 11.282 2.437 1.794 1.00 97.06 316 ARG A C 1
ATOM 2539 O O . ARG A 1 316 ? 11.923 2.266 0.764 1.00 97.06 316 ARG A O 1
ATOM 2546 N N . ALA A 1 317 ? 11.756 2.122 3.001 1.00 96.31 317 ALA A N 1
ATOM 2547 C CA . ALA A 1 317 ? 13.116 1.620 3.219 1.00 96.31 317 ALA A CA 1
ATOM 2548 C C . ALA A 1 317 ? 13.388 0.293 2.476 1.00 96.31 317 ALA A C 1
ATOM 2550 O O . ALA A 1 317 ? 14.439 0.124 1.845 1.00 96.31 317 ALA A O 1
ATOM 2551 N N . VAL A 1 318 ? 12.416 -0.630 2.470 1.00 97.06 318 VAL A N 1
ATOM 2552 C CA . VAL A 1 318 ? 12.463 -1.857 1.651 1.00 97.06 318 VAL A CA 1
ATOM 2553 C C . VAL A 1 318 ? 12.532 -1.516 0.159 1.00 97.06 318 VAL A C 1
ATOM 2555 O O . VAL A 1 318 ? 13.332 -2.103 -0.572 1.00 97.06 318 VAL A O 1
ATOM 2558 N N . GLY A 1 319 ? 11.705 -0.573 -0.303 1.00 96.00 319 GLY A N 1
ATOM 2559 C CA . GLY A 1 319 ? 11.688 -0.104 -1.689 1.00 96.00 319 GLY A CA 1
ATOM 2560 C C . GLY A 1 319 ? 13.028 0.486 -2.131 1.00 96.00 319 GLY A C 1
ATOM 2561 O O . GLY A 1 319 ? 13.580 0.049 -3.137 1.00 96.00 319 GLY A O 1
ATOM 2562 N N . GLU A 1 320 ? 13.583 1.409 -1.348 1.00 96.38 320 GLU A N 1
ATOM 2563 C CA . GLU A 1 320 ? 14.881 2.049 -1.590 1.00 96.38 320 GLU A CA 1
ATOM 2564 C C . GLU A 1 320 ? 16.016 1.024 -1.662 1.00 96.38 320 GLU A C 1
ATOM 2566 O O . GLU A 1 320 ? 16.810 1.040 -2.601 1.00 96.38 320 GLU A O 1
ATOM 2571 N N . THR A 1 321 ? 16.061 0.077 -0.719 1.00 94.94 321 THR A N 1
ATOM 2572 C CA . THR A 1 321 ? 17.093 -0.971 -0.708 1.00 94.94 321 THR A CA 1
ATOM 2573 C C . THR A 1 321 ? 16.977 -1.876 -1.940 1.00 94.94 321 THR A C 1
ATOM 2575 O O . THR A 1 321 ? 17.983 -2.205 -2.567 1.00 94.94 321 THR A O 1
ATOM 2578 N N . ARG A 1 322 ? 15.750 -2.234 -2.351 1.00 96.50 322 ARG A N 1
ATOM 2579 C CA . ARG A 1 322 ? 15.509 -2.997 -3.588 1.00 9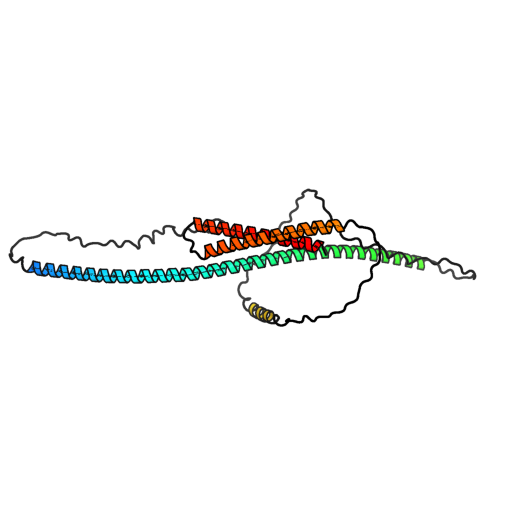6.50 322 ARG A CA 1
ATOM 2580 C C . ARG A 1 322 ? 15.908 -2.226 -4.841 1.00 96.50 322 ARG A C 1
ATOM 2582 O O . ARG A 1 322 ? 16.386 -2.855 -5.779 1.00 96.50 322 ARG A O 1
ATOM 2589 N N . MET A 1 323 ? 15.691 -0.911 -4.889 1.00 94.75 323 MET A N 1
ATOM 2590 C CA . MET A 1 323 ? 16.130 -0.100 -6.028 1.00 94.75 323 MET A CA 1
ATOM 2591 C C . MET A 1 323 ? 17.652 -0.076 -6.128 1.00 94.75 323 MET A C 1
ATOM 2593 O O . MET A 1 323 ? 18.167 -0.405 -7.189 1.00 94.75 323 MET A O 1
ATOM 2597 N N . ARG A 1 324 ? 18.363 0.156 -5.017 1.00 94.12 324 ARG A N 1
ATOM 2598 C CA . ARG A 1 324 ? 19.837 0.117 -4.992 1.00 94.12 324 ARG A CA 1
ATOM 2599 C C . ARG A 1 324 ? 20.401 -1.230 -5.441 1.00 94.12 324 ARG A C 1
ATOM 2601 O O . ARG A 1 324 ? 21.344 -1.274 -6.220 1.00 94.12 324 ARG A O 1
ATOM 2608 N N . LEU A 1 325 ? 19.794 -2.340 -5.009 1.00 94.44 325 LEU A N 1
ATOM 2609 C CA . LEU A 1 325 ? 20.184 -3.676 -5.478 1.00 94.44 325 LEU A CA 1
ATOM 2610 C C . LEU A 1 325 ? 19.985 -3.845 -6.992 1.00 94.44 325 LEU A C 1
ATOM 2612 O O . LEU A 1 325 ? 20.819 -4.466 -7.648 1.00 94.44 325 LEU A O 1
ATOM 2616 N N . ARG A 1 326 ? 18.906 -3.291 -7.567 1.00 92.81 326 ARG A N 1
ATOM 2617 C CA . ARG A 1 326 ? 18.683 -3.314 -9.023 1.00 92.81 326 ARG A CA 1
ATOM 2618 C C . ARG A 1 326 ? 19.663 -2.421 -9.773 1.00 92.81 326 ARG A C 1
ATOM 2620 O O . ARG A 1 326 ? 20.117 -2.831 -10.831 1.00 92.81 326 ARG A O 1
ATOM 2627 N N . GLU A 1 327 ? 19.970 -1.240 -9.244 1.00 91.25 327 GLU A N 1
ATOM 2628 C CA . GLU A 1 327 ? 20.957 -0.315 -9.815 1.00 91.25 327 GLU A CA 1
ATOM 2629 C C . GLU A 1 327 ? 22.331 -0.986 -9.898 1.00 91.25 327 GLU A C 1
ATOM 2631 O O . GLU A 1 327 ? 22.926 -1.020 -10.971 1.00 91.25 327 GLU A O 1
ATOM 2636 N N . LEU A 1 328 ? 22.777 -1.633 -8.816 1.00 88.94 328 LEU A N 1
ATOM 2637 C CA . LEU A 1 328 ? 24.023 -2.405 -8.811 1.00 88.94 328 LEU A CA 1
ATOM 2638 C C . LEU A 1 328 ? 23.962 -3.620 -9.743 1.00 88.94 328 LEU A C 1
ATOM 2640 O O . LEU A 1 328 ? 24.893 -3.862 -10.499 1.00 88.94 328 LEU A O 1
ATOM 2644 N N . SER A 1 329 ? 22.848 -4.356 -9.762 1.00 86.38 329 SER A N 1
ATOM 2645 C CA . SER A 1 329 ? 22.689 -5.503 -10.672 1.00 86.38 329 SER A CA 1
ATOM 2646 C C . SER A 1 329 ? 22.678 -5.099 -12.151 1.00 86.38 329 SER A C 1
ATOM 2648 O O . SER A 1 329 ? 23.009 -5.914 -13.008 1.00 86.38 329 SER A O 1
ATOM 2650 N N . ALA A 1 330 ? 22.253 -3.871 -12.461 1.00 83.50 330 ALA A N 1
ATOM 2651 C CA . ALA A 1 330 ? 22.281 -3.321 -13.810 1.00 83.50 330 ALA A CA 1
ATOM 2652 C C . ALA A 1 330 ? 23.689 -2.867 -14.226 1.00 83.50 330 ALA A C 1
ATOM 2654 O O . ALA A 1 330 ? 23.979 -2.895 -15.412 1.00 83.50 330 ALA A O 1
ATOM 2655 N N . LEU A 1 331 ? 24.549 -2.494 -13.269 1.00 75.00 331 LEU A N 1
ATOM 2656 C CA . LEU A 1 331 ? 25.957 -2.143 -13.500 1.00 75.00 331 LEU A CA 1
ATOM 2657 C C . LEU A 1 331 ? 26.856 -3.368 -13.752 1.00 75.00 331 LEU A C 1
ATOM 2659 O O . LEU A 1 331 ? 27.912 -3.225 -14.354 1.00 75.00 331 LEU A O 1
ATOM 2663 N N . VAL A 1 332 ? 26.451 -4.557 -13.293 1.00 66.44 332 VAL A N 1
ATOM 2664 C CA . VAL A 1 332 ? 27.221 -5.813 -13.423 1.00 66.44 332 VAL A CA 1
ATOM 2665 C C . VAL A 1 332 ? 26.939 -6.557 -14.750 1.00 66.44 332 VAL A C 1
ATOM 2667 O O . VAL A 1 332 ? 27.560 -7.581 -15.024 1.00 66.44 332 VAL A O 1
ATOM 2670 N N . ARG A 1 333 ? 26.011 -6.077 -15.592 1.00 52.25 333 ARG A N 1
ATOM 2671 C CA . ARG A 1 333 ? 25.702 -6.667 -16.913 1.00 52.25 333 ARG A CA 1
ATOM 2672 C C . ARG A 1 333 ? 26.260 -5.845 -18.059 1.00 52.25 333 ARG A C 1
ATOM 2674 O O . ARG A 1 333 ? 26.672 -6.491 -19.045 1.00 52.25 333 ARG A O 1
#

Organism: Trypanosoma cruzi (strain CL Brener) (NCBI:txid353153)

Sequence (333 aa):
MEEFYNNPFRHDPAVDDVCYASVQFPSMTASNTGTESCRERDFFSISSALRFQTQLSEALRANSTLRSTYEAHIETQRNEIDRLSVENNELQMKLTRLEAQLRSLLLEKDCSTMAYKREVEKNALLEEKVGCLEEELNSLERRTRELRAAYNRTPQQTDGCETTSSRIRPNLLQQQRENHYTEQGTPSSLVSGSDLHSPKSLLESERNNRSGEKQKWRVAEEAAASWRTETATSMKTGLGGRTPKPCSKVTPYPTQVMDEENDVVVKELEKRLLRECQTRDEIEKRLQKMESTRIRSGSERAKKIALEREFIAAQRAVGETRMRLRELSALVR

pLDDT: mean 75.25, std 22.27, range [35.91, 98.56]